Protein AF-A0A4Q4URI0-F1 (afdb_monomer_lite)

Structure (mmCIF, N/CA/C/O backbone):
data_AF-A0A4Q4URI0-F1
#
_entry.id   AF-A0A4Q4URI0-F1
#
loop_
_atom_site.group_PDB
_atom_site.id
_atom_site.type_symbol
_atom_site.label_atom_id
_atom_site.label_alt_id
_atom_site.label_comp_id
_atom_site.label_asym_id
_atom_site.label_entity_id
_atom_site.label_seq_id
_atom_site.pdbx_PDB_ins_code
_atom_site.Cartn_x
_atom_site.Cartn_y
_atom_site.Cartn_z
_atom_site.occupancy
_atom_site.B_iso_or_equiv
_atom_site.auth_seq_id
_atom_site.auth_comp_id
_atom_site.auth_asym_id
_atom_site.auth_atom_id
_atom_site.pdbx_PDB_model_num
ATOM 1 N N . MET A 1 1 ? -1.803 -9.021 18.024 1.00 35.34 1 MET A N 1
ATOM 2 C CA . MET A 1 1 ? -1.537 -7.699 18.619 1.00 35.34 1 MET A CA 1
ATOM 3 C C . MET A 1 1 ? -0.806 -6.911 17.549 1.00 35.34 1 MET A C 1
ATOM 5 O O . MET A 1 1 ? 0.292 -7.325 17.208 1.00 35.34 1 MET A O 1
ATOM 9 N N . SER A 1 2 ? -1.430 -5.900 16.936 1.00 49.94 2 SER A N 1
ATOM 10 C CA . SER A 1 2 ? -0.702 -5.014 16.018 1.00 49.94 2 SER A CA 1
ATOM 11 C C . SER A 1 2 ? 0.252 -4.172 16.846 1.00 49.94 2 SER A C 1
ATOM 13 O O . SER A 1 2 ? -0.190 -3.469 17.754 1.00 49.94 2 SER A O 1
ATOM 15 N N . ALA A 1 3 ? 1.547 -4.302 16.581 1.00 58.16 3 ALA A N 1
ATOM 16 C CA . ALA A 1 3 ? 2.543 -3.432 17.176 1.00 58.16 3 ALA A CA 1
ATOM 17 C C . ALA A 1 3 ? 2.320 -2.018 16.628 1.00 58.16 3 ALA A C 1
ATOM 19 O O . ALA A 1 3 ? 2.253 -1.828 15.414 1.00 58.16 3 ALA A O 1
ATOM 20 N N . ILE A 1 4 ? 2.161 -1.043 17.521 1.00 71.19 4 ILE A N 1
ATOM 21 C CA . ILE A 1 4 ? 2.217 0.367 17.142 1.00 71.19 4 ILE A CA 1
ATOM 22 C C . ILE A 1 4 ? 3.661 0.623 16.719 1.00 71.19 4 ILE A C 1
ATOM 24 O O . ILE A 1 4 ? 4.580 0.369 17.495 1.00 71.19 4 ILE A O 1
ATOM 28 N N . ILE A 1 5 ? 3.857 1.083 15.487 1.00 78.62 5 ILE A N 1
ATOM 29 C CA . ILE A 1 5 ? 5.179 1.498 15.024 1.00 78.62 5 ILE A CA 1
ATOM 30 C C . ILE A 1 5 ? 5.473 2.847 15.671 1.00 78.62 5 ILE A C 1
ATOM 32 O O . ILE A 1 5 ? 4.731 3.811 15.472 1.00 78.62 5 ILE A O 1
ATOM 36 N N . GLU A 1 6 ? 6.510 2.884 16.506 1.00 76.62 6 GLU A N 1
ATOM 37 C CA . GLU A 1 6 ? 6.937 4.106 17.176 1.00 76.62 6 GLU A CA 1
ATOM 38 C C . GLU A 1 6 ? 7.503 5.108 16.170 1.00 76.62 6 GLU A C 1
ATOM 40 O O . GLU A 1 6 ? 8.079 4.741 15.141 1.00 76.62 6 GLU A O 1
ATOM 45 N N . LYS A 1 7 ? 7.347 6.397 16.489 1.00 75.94 7 LYS A N 1
ATOM 46 C CA . LYS A 1 7 ? 7.955 7.459 15.693 1.00 75.94 7 LYS A CA 1
ATOM 47 C C . LYS A 1 7 ? 9.479 7.276 15.690 1.00 75.94 7 LYS A C 1
ATOM 49 O O . LYS A 1 7 ? 10.058 7.045 16.752 1.00 75.94 7 LYS A O 1
ATOM 54 N N . PRO A 1 8 ? 10.139 7.402 14.531 1.00 77.75 8 PRO A N 1
ATOM 55 C CA . PRO A 1 8 ? 11.586 7.275 14.459 1.00 77.75 8 PRO A CA 1
ATOM 56 C C . PRO A 1 8 ? 12.273 8.388 15.260 1.00 77.75 8 PRO A C 1
ATOM 58 O O . PRO A 1 8 ? 11.864 9.545 15.206 1.00 77.75 8 PRO A O 1
ATOM 61 N N . ASN A 1 9 ? 13.353 8.050 15.970 1.00 77.44 9 ASN A N 1
ATOM 62 C CA . ASN A 1 9 ? 14.222 9.054 16.588 1.00 77.44 9 ASN A CA 1
ATOM 63 C C . ASN A 1 9 ? 14.873 9.890 15.480 1.00 77.44 9 ASN A C 1
ATOM 65 O O . ASN A 1 9 ? 15.502 9.338 14.580 1.00 77.44 9 ASN A O 1
ATOM 69 N N . SER A 1 10 ? 14.689 11.206 15.516 1.00 79.94 10 SER A N 1
ATOM 70 C CA . SER A 1 10 ? 15.081 12.115 14.433 1.00 79.94 10 SER A CA 1
ATOM 71 C C . SER A 1 10 ? 15.646 13.418 14.989 1.00 79.94 10 SER A C 1
ATOM 73 O O . SER A 1 10 ? 15.343 13.818 16.115 1.00 79.94 10 SER A O 1
ATOM 75 N N . THR A 1 11 ? 16.490 14.082 14.203 1.00 86.56 11 THR A N 1
ATOM 76 C CA . THR A 1 11 ? 16.958 15.440 14.515 1.00 86.56 11 THR A CA 1
ATOM 77 C C . THR A 1 11 ? 15.801 16.444 14.463 1.00 86.56 11 THR A C 1
ATOM 79 O O . THR A 1 11 ? 14.769 16.181 13.852 1.00 86.56 11 THR A O 1
ATOM 82 N N . GLU A 1 12 ? 15.961 17.635 15.049 1.00 85.56 12 GLU A N 1
ATOM 83 C CA . GLU A 1 12 ? 14.913 18.675 15.033 1.00 85.56 12 GLU A CA 1
ATOM 84 C C . GLU A 1 12 ? 14.482 19.058 13.603 1.00 85.56 12 GLU A C 1
ATOM 86 O O . GLU A 1 12 ? 13.298 19.257 13.326 1.00 85.56 12 GLU A O 1
ATOM 91 N N . LYS A 1 13 ? 15.438 19.089 12.665 1.00 86.75 13 LYS A N 1
ATOM 92 C CA . LYS A 1 13 ? 15.170 19.358 11.247 1.00 86.75 13 LYS A CA 1
ATOM 93 C C . LYS A 1 13 ? 14.346 18.243 10.599 1.00 86.75 13 LYS A C 1
ATOM 95 O O . LYS A 1 13 ? 13.372 18.535 9.912 1.00 86.75 13 LYS A O 1
ATOM 100 N N . GLU A 1 14 ? 14.729 16.989 10.820 1.00 84.12 14 GLU A N 1
ATOM 101 C CA . GLU A 1 14 ? 14.013 15.819 10.297 1.00 84.12 14 GLU A CA 1
ATOM 102 C C . GLU A 1 14 ? 12.624 15.682 10.922 1.00 84.12 14 GLU A C 1
ATOM 104 O O . GLU A 1 14 ? 11.677 15.349 10.224 1.00 84.12 14 GLU A O 1
ATOM 109 N N . GLN A 1 15 ? 12.471 16.004 12.209 1.00 86.38 15 GLN A N 1
ATOM 110 C CA . GLN A 1 15 ? 11.174 15.995 12.881 1.00 86.38 15 GLN A CA 1
ATOM 111 C C . GLN A 1 15 ? 10.222 17.028 12.270 1.00 86.38 15 GLN A C 1
ATOM 113 O O . GLN A 1 15 ? 9.055 16.728 12.017 1.00 86.38 15 GLN A O 1
ATOM 118 N N . LYS A 1 16 ? 10.724 18.234 11.981 1.00 88.56 16 LYS A N 1
ATOM 119 C CA . LYS A 1 16 ? 9.936 19.263 11.299 1.00 88.56 16 LYS A CA 1
ATOM 120 C C . LYS A 1 16 ? 9.481 18.794 9.915 1.00 88.56 16 LYS A C 1
ATOM 122 O O . LYS A 1 16 ? 8.315 18.961 9.576 1.00 88.56 16 LYS A O 1
ATOM 127 N N . GLU A 1 17 ? 10.372 18.176 9.144 1.00 88.62 17 GLU A N 1
ATOM 128 C CA . GLU A 1 17 ? 10.043 17.625 7.825 1.00 88.62 17 GLU A CA 1
ATOM 129 C C . GLU A 1 17 ? 9.054 16.448 7.921 1.00 88.62 17 GLU A C 1
ATOM 131 O O . GLU A 1 17 ? 8.096 16.385 7.151 1.00 88.62 17 GLU A O 1
ATOM 136 N N . TYR A 1 18 ? 9.212 15.568 8.914 1.00 88.62 18 TYR A N 1
ATOM 137 C CA . TYR A 1 18 ? 8.272 14.488 9.214 1.00 88.62 18 TYR A CA 1
ATOM 138 C C . TYR A 1 18 ? 6.861 15.034 9.457 1.00 88.62 18 TYR A C 1
ATOM 140 O O . TYR A 1 18 ? 5.899 14.563 8.853 1.00 88.62 18 TYR A O 1
ATOM 148 N N . ASP A 1 19 ? 6.715 16.044 10.315 1.00 89.06 19 ASP A N 1
ATOM 149 C CA . ASP A 1 19 ? 5.404 16.617 10.635 1.00 89.06 19 ASP A CA 1
ATOM 150 C C . ASP A 1 19 ? 4.825 17.420 9.453 1.00 89.06 19 ASP A C 1
ATOM 152 O O . ASP A 1 19 ? 3.617 17.385 9.197 1.00 89.06 19 ASP A O 1
ATOM 156 N N . GLU A 1 20 ? 5.678 18.101 8.680 1.00 88.69 20 GLU A N 1
ATOM 157 C CA . GLU A 1 20 ? 5.287 18.820 7.463 1.00 88.69 20 GLU A CA 1
ATOM 158 C C . GLU A 1 20 ? 4.836 17.890 6.331 1.00 88.69 20 GLU A C 1
ATOM 160 O O . GLU A 1 20 ? 3.977 18.283 5.541 1.00 88.69 20 GLU A O 1
ATOM 165 N N . LEU A 1 21 ? 5.359 16.671 6.235 1.00 87.12 21 LEU A N 1
ATOM 166 C CA . LEU A 1 21 ? 4.979 15.712 5.195 1.00 87.12 21 LEU A CA 1
ATOM 167 C C . LEU A 1 21 ? 3.912 14.709 5.652 1.00 87.12 21 LEU A C 1
ATOM 169 O O . LEU A 1 21 ? 3.339 14.022 4.809 1.00 87.12 21 LEU A O 1
ATOM 173 N N . ASN A 1 22 ? 3.601 14.654 6.951 1.00 89.38 22 ASN A N 1
ATOM 174 C CA . ASN A 1 22 ? 2.645 13.700 7.503 1.00 89.38 22 ASN A CA 1
ATOM 175 C C . ASN A 1 22 ? 1.239 13.888 6.888 1.00 89.38 22 ASN A C 1
ATOM 177 O O . ASN A 1 22 ? 0.612 14.929 7.114 1.00 89.38 22 ASN A O 1
ATOM 181 N N . PRO A 1 23 ? 0.693 12.893 6.163 1.00 87.75 23 PRO A N 1
ATOM 182 C CA . PRO A 1 23 ? -0.632 12.980 5.548 1.00 87.75 23 PRO A CA 1
ATOM 183 C C . PRO A 1 23 ? -1.773 13.020 6.581 1.00 87.75 23 PRO A C 1
ATOM 185 O O . PRO A 1 23 ? -2.843 13.559 6.295 1.00 87.75 23 PRO A O 1
ATOM 188 N N . ASN A 1 24 ? -1.539 12.554 7.814 1.00 88.62 24 ASN A N 1
ATOM 189 C CA . ASN A 1 24 ? -2.543 12.476 8.882 1.00 88.62 24 ASN A CA 1
ATOM 190 C C . ASN A 1 24 ? -3.074 13.847 9.344 1.00 88.62 24 ASN A C 1
ATOM 192 O O . ASN A 1 24 ? -4.054 13.901 10.094 1.00 88.62 24 ASN A O 1
ATOM 196 N N . LYS A 1 25 ? -2.443 14.959 8.938 1.00 86.94 25 LYS A N 1
ATOM 197 C CA . LYS A 1 25 ? -2.872 16.325 9.291 1.00 86.94 25 LYS A CA 1
ATOM 198 C C . LYS A 1 25 ? -4.085 16.825 8.505 1.00 86.94 25 LYS A C 1
ATOM 200 O O . LYS A 1 25 ? -4.733 17.770 8.943 1.00 86.94 25 LYS A O 1
ATOM 205 N N . TYR A 1 26 ? -4.389 16.217 7.357 1.00 78.12 26 TYR A N 1
ATOM 206 C CA . TYR A 1 26 ? -5.444 16.689 6.453 1.00 78.12 26 TYR A CA 1
ATOM 207 C C . TYR A 1 26 ? -6.788 15.971 6.644 1.00 78.12 26 TYR A C 1
ATOM 209 O O . TYR A 1 26 ? -7.783 16.364 6.041 1.00 78.12 26 TYR A O 1
ATOM 217 N N . GLY A 1 27 ? -6.839 14.940 7.494 1.00 68.25 27 GLY A N 1
ATOM 218 C CA . GLY A 1 27 ? -8.073 14.271 7.924 1.00 68.25 27 GLY A CA 1
ATOM 219 C C . GLY A 1 27 ? -8.747 13.347 6.899 1.00 68.25 27 GLY A C 1
ATOM 220 O O . GLY A 1 27 ? -9.567 12.532 7.308 1.00 68.25 27 GLY A O 1
ATOM 221 N N . GLY A 1 28 ? -8.406 13.423 5.607 1.00 73.31 28 GLY A N 1
ATOM 222 C CA . GLY A 1 28 ? -8.930 12.544 4.552 1.00 73.31 28 GLY A CA 1
ATOM 223 C C . GLY A 1 28 ? -7.863 11.611 3.977 1.00 73.31 28 GLY A C 1
ATOM 224 O O . GLY A 1 28 ? -6.754 12.060 3.701 1.00 73.31 28 GLY A O 1
ATOM 225 N N . TYR A 1 29 ? -8.207 10.328 3.799 1.00 79.00 29 TYR A N 1
ATOM 226 C CA . TYR A 1 29 ? -7.380 9.290 3.152 1.00 79.00 29 TYR A CA 1
ATOM 227 C C . TYR A 1 29 ? -5.933 9.219 3.656 1.00 79.00 29 TYR A C 1
ATOM 229 O O . TYR A 1 29 ? -4.991 8.958 2.911 1.00 79.00 29 TYR A O 1
ATOM 237 N N . SER A 1 30 ? -5.764 9.435 4.960 1.00 84.88 30 SER A N 1
ATOM 238 C CA . SER A 1 30 ? -4.493 9.409 5.685 1.00 84.88 30 SER A CA 1
ATOM 239 C C . SER A 1 30 ? -3.641 8.176 5.364 1.00 84.88 30 SER A C 1
ATOM 241 O O . SER A 1 30 ? -2.437 8.285 5.127 1.00 84.88 30 SER A O 1
ATOM 243 N N . LEU A 1 31 ? -4.279 7.001 5.295 1.00 90.31 31 LEU A N 1
ATOM 244 C CA . LEU A 1 31 ? -3.598 5.746 5.000 1.00 90.31 31 LEU A CA 1
ATOM 245 C C . LEU A 1 31 ? -3.153 5.655 3.530 1.00 90.31 31 LEU A C 1
ATOM 247 O O . LEU A 1 31 ? -2.027 5.238 3.267 1.00 90.31 31 LEU A O 1
ATOM 251 N N . HIS A 1 32 ? -3.975 6.104 2.575 1.00 89.81 32 HIS A N 1
ATOM 252 C CA . HIS A 1 32 ? -3.581 6.210 1.162 1.00 89.81 32 HIS A CA 1
ATOM 253 C C . HIS A 1 32 ? -2.433 7.193 0.979 1.00 89.81 32 HIS A C 1
ATOM 255 O O . HIS A 1 32 ? -1.462 6.870 0.302 1.00 89.81 32 HIS A O 1
ATOM 261 N N . GLY A 1 33 ? -2.499 8.350 1.642 1.00 88.69 33 GLY A N 1
ATOM 262 C CA . GLY A 1 33 ? -1.430 9.342 1.641 1.00 88.69 33 GLY A CA 1
ATOM 263 C C . GLY A 1 33 ? -0.110 8.767 2.154 1.00 88.69 33 GLY A C 1
ATOM 264 O O . GLY A 1 33 ? 0.927 8.988 1.537 1.00 88.69 33 GLY A O 1
ATOM 265 N N . ALA A 1 34 ? -0.139 7.968 3.226 1.00 90.25 34 ALA A N 1
ATOM 266 C CA . ALA A 1 34 ? 1.060 7.308 3.745 1.00 90.25 34 ALA A CA 1
ATOM 267 C C . ALA A 1 34 ? 1.632 6.275 2.756 1.00 90.25 34 ALA A C 1
ATOM 269 O O . ALA A 1 34 ? 2.851 6.144 2.644 1.00 90.25 34 ALA A O 1
ATOM 270 N N . CYS A 1 35 ? 0.767 5.578 2.014 1.00 89.69 35 CYS A N 1
ATOM 271 C CA . CYS A 1 35 ? 1.171 4.606 0.996 1.00 89.69 35 CYS A CA 1
ATOM 272 C C . CYS A 1 35 ? 1.746 5.271 -0.267 1.00 89.69 35 CYS A C 1
ATOM 274 O O . CYS A 1 35 ? 2.705 4.754 -0.834 1.00 89.69 35 CYS A O 1
ATOM 276 N N . LEU A 1 36 ? 1.178 6.406 -0.693 1.00 86.00 36 LEU A N 1
ATOM 277 C CA . LEU A 1 36 ? 1.593 7.152 -1.889 1.00 86.00 36 LEU A CA 1
ATOM 278 C C . LEU A 1 36 ? 2.787 8.080 -1.650 1.00 86.00 36 LEU A C 1
ATOM 280 O O . LEU A 1 36 ? 3.429 8.495 -2.617 1.00 86.00 36 LEU A O 1
ATOM 284 N N . ALA A 1 37 ? 3.059 8.441 -0.394 1.00 85.25 37 ALA A N 1
ATOM 285 C CA . ALA A 1 37 ? 4.153 9.330 -0.041 1.00 85.25 37 ALA A CA 1
ATOM 286 C C . ALA A 1 37 ? 5.510 8.771 -0.494 1.00 85.25 37 ALA A C 1
ATOM 288 O O . ALA A 1 37 ? 5.758 7.567 -0.458 1.00 85.25 37 ALA A O 1
ATOM 289 N N . ILE A 1 38 ? 6.419 9.683 -0.838 1.00 80.75 38 ILE A N 1
ATOM 290 C CA . ILE A 1 38 ? 7.806 9.381 -1.229 1.00 80.75 38 ILE A CA 1
ATOM 291 C C . ILE A 1 38 ? 8.754 9.543 -0.016 1.00 80.75 38 ILE A C 1
ATOM 293 O O . ILE A 1 38 ? 9.965 9.639 -0.136 1.00 80.75 38 ILE A O 1
ATOM 297 N N . ALA A 1 39 ? 8.207 9.589 1.200 1.00 83.38 39 ALA A N 1
ATOM 298 C CA . ALA A 1 39 ? 8.997 9.701 2.422 1.00 83.38 39 ALA A CA 1
ATOM 299 C C . ALA A 1 39 ? 9.741 8.385 2.749 1.00 83.38 39 ALA A C 1
ATOM 301 O O . ALA A 1 39 ? 9.340 7.319 2.266 1.00 83.38 39 ALA A O 1
ATOM 302 N N . PRO A 1 40 ? 10.781 8.419 3.605 1.00 84.94 40 PRO A N 1
ATOM 303 C CA . PRO A 1 40 ? 11.437 7.207 4.096 1.00 84.94 40 PRO A CA 1
ATOM 304 C C . PRO A 1 40 ? 10.433 6.181 4.632 1.00 84.94 40 PRO A C 1
ATOM 306 O O . PRO A 1 40 ? 9.437 6.551 5.261 1.00 84.94 40 PRO A O 1
ATOM 309 N N . ILE A 1 41 ? 10.685 4.887 4.415 1.00 87.19 41 ILE A N 1
ATOM 310 C CA . ILE A 1 41 ? 9.744 3.836 4.835 1.00 87.19 41 ILE A CA 1
ATOM 311 C C . ILE A 1 41 ? 9.389 3.875 6.319 1.00 87.19 41 ILE A C 1
ATOM 313 O O . ILE A 1 41 ? 8.220 3.734 6.666 1.00 87.19 41 ILE A O 1
ATOM 317 N N . SER A 1 42 ? 10.351 4.173 7.193 1.00 88.56 42 SER A N 1
ATOM 318 C CA . SER A 1 42 ? 10.109 4.303 8.634 1.00 88.56 42 SER A CA 1
ATOM 319 C C . SER A 1 42 ? 9.071 5.382 8.957 1.00 88.56 42 SER A C 1
ATOM 321 O O . SER A 1 42 ? 8.239 5.204 9.847 1.00 88.56 42 SER A O 1
ATOM 323 N N . TRP A 1 43 ? 9.065 6.482 8.200 1.00 90.00 43 TRP A N 1
ATOM 324 C CA . TRP A 1 43 ? 8.099 7.565 8.367 1.00 90.00 43 TRP A CA 1
ATOM 325 C C . TRP A 1 43 ? 6.725 7.138 7.878 1.00 90.00 43 TRP A C 1
ATOM 327 O O . TRP A 1 43 ? 5.741 7.264 8.605 1.00 90.00 43 TRP A O 1
ATOM 337 N N . ARG A 1 44 ? 6.671 6.564 6.672 1.00 91.00 44 ARG A N 1
ATOM 338 C CA . ARG A 1 44 ? 5.428 6.084 6.060 1.00 91.00 44 ARG A CA 1
ATOM 339 C C . ARG A 1 44 ? 4.743 5.030 6.925 1.00 91.00 44 ARG A C 1
ATOM 341 O O . ARG A 1 44 ? 3.541 5.124 7.150 1.00 91.00 44 ARG A O 1
ATOM 348 N N . LEU A 1 45 ? 5.500 4.067 7.449 1.00 92.38 45 LEU A N 1
ATOM 349 C CA . LEU A 1 45 ? 5.001 3.028 8.351 1.00 92.38 45 LEU A CA 1
ATOM 350 C C . LEU A 1 45 ? 4.475 3.609 9.670 1.00 92.38 45 LEU A C 1
ATOM 352 O O . LEU A 1 45 ? 3.405 3.212 10.129 1.00 92.38 45 LEU A O 1
ATOM 356 N N . SER A 1 46 ? 5.177 4.585 10.253 1.00 93.44 46 SER A N 1
ATOM 357 C CA . SER A 1 46 ? 4.712 5.302 11.447 1.00 93.44 46 SER A CA 1
ATOM 358 C C . SER A 1 46 ? 3.399 6.055 11.178 1.00 93.44 46 SER A C 1
ATOM 360 O O . SER A 1 46 ? 2.436 5.916 11.936 1.00 93.44 46 SER A O 1
ATOM 362 N N . TRP A 1 47 ? 3.296 6.781 10.058 1.00 93.69 47 TRP A N 1
ATOM 363 C CA . TRP A 1 47 ? 2.059 7.467 9.661 1.00 93.69 47 TRP A CA 1
ATOM 364 C C . TRP A 1 47 ? 0.905 6.498 9.394 1.00 93.69 47 TRP A C 1
ATOM 366 O O . TRP A 1 47 ? -0.213 6.757 9.840 1.00 93.69 47 TRP A O 1
ATOM 376 N N . ALA A 1 48 ? 1.166 5.379 8.712 1.00 93.81 48 ALA A N 1
ATOM 377 C CA . ALA A 1 48 ? 0.175 4.344 8.432 1.00 93.81 48 ALA A CA 1
ATOM 378 C C . ALA A 1 48 ? -0.323 3.674 9.723 1.00 93.81 48 ALA A C 1
ATOM 380 O O . ALA A 1 48 ? -1.527 3.504 9.911 1.00 93.81 48 ALA A O 1
ATOM 381 N N . SER A 1 49 ? 0.590 3.360 10.647 1.00 94.94 49 SER A N 1
ATOM 382 C CA . SER A 1 49 ? 0.265 2.860 11.986 1.00 94.94 49 SER A CA 1
ATOM 383 C C . SER A 1 49 ? -0.623 3.846 12.746 1.00 94.94 49 SER A C 1
ATOM 385 O O . SER A 1 49 ? -1.677 3.465 13.255 1.00 94.94 49 SER A O 1
ATOM 387 N N . GLU A 1 50 ? -0.260 5.130 12.765 1.00 93.19 50 GLU A N 1
ATOM 388 C CA . GLU A 1 50 ? -1.072 6.180 13.382 1.00 93.19 50 GLU A CA 1
ATOM 389 C C . GLU A 1 50 ? -2.469 6.291 12.742 1.00 93.19 50 GLU A C 1
ATOM 391 O O . GLU A 1 50 ? -3.463 6.392 13.462 1.00 93.19 50 GLU A O 1
ATOM 396 N N . ALA A 1 51 ? -2.572 6.226 11.411 1.00 93.00 51 ALA A N 1
ATOM 397 C CA . ALA A 1 51 ? -3.850 6.266 10.702 1.00 93.00 51 ALA A CA 1
ATOM 398 C C . ALA A 1 51 ? -4.757 5.084 11.088 1.00 93.00 51 ALA A C 1
ATOM 400 O O . ALA A 1 51 ? -5.933 5.278 11.399 1.00 93.00 51 ALA A O 1
ATOM 401 N N . ILE A 1 52 ? -4.208 3.866 11.148 1.00 93.75 52 ILE A N 1
ATOM 402 C CA . ILE A 1 52 ? -4.952 2.667 11.563 1.00 93.75 52 ILE A CA 1
ATOM 403 C C . ILE A 1 52 ? -5.408 2.784 13.024 1.00 93.75 52 ILE A C 1
ATOM 405 O O . ILE A 1 52 ? -6.555 2.468 13.334 1.00 93.75 52 ILE A O 1
ATOM 409 N N . VAL A 1 53 ? -4.556 3.291 13.925 1.00 92.81 53 VAL A N 1
ATOM 410 C CA . VAL A 1 53 ? -4.919 3.531 15.337 1.00 92.81 53 VAL A CA 1
ATOM 411 C C . VAL A 1 53 ? -6.056 4.550 15.465 1.00 92.81 53 VAL A C 1
ATOM 413 O O . VAL A 1 53 ? -6.922 4.401 16.326 1.00 92.81 53 VAL A O 1
ATOM 416 N N . ARG A 1 54 ? -6.099 5.557 14.587 1.00 90.25 54 ARG A N 1
ATOM 417 C CA . ARG A 1 54 ? -7.201 6.532 14.504 1.00 90.25 54 ARG A CA 1
ATOM 418 C C . ARG A 1 54 ? -8.483 5.960 13.880 1.00 90.25 54 ARG A C 1
ATOM 420 O O . ARG A 1 54 ? -9.486 6.666 13.834 1.00 90.25 54 ARG A O 1
ATOM 427 N 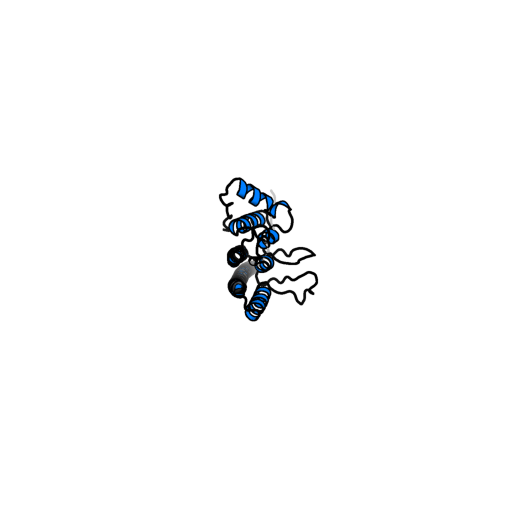N . GLY A 1 55 ? -8.471 4.701 13.438 1.00 91.19 55 GLY A N 1
ATOM 428 C CA . GLY A 1 55 ? -9.638 3.994 12.915 1.00 91.19 55 GLY A CA 1
ATOM 429 C C . GLY A 1 55 ? -9.778 4.007 11.393 1.00 91.19 55 GLY A C 1
ATOM 430 O O . GLY A 1 55 ? -10.856 3.672 10.906 1.00 91.19 55 GLY A O 1
ATOM 431 N N . CYS A 1 56 ? -8.738 4.376 10.635 1.00 91.44 56 CYS A N 1
ATOM 432 C CA . CYS A 1 56 ? -8.759 4.227 9.176 1.00 91.44 56 CYS A CA 1
ATOM 433 C C . CYS A 1 56 ? -8.893 2.746 8.780 1.00 91.44 56 CYS A C 1
ATOM 435 O O . CYS A 1 56 ? -8.185 1.886 9.313 1.00 91.44 56 CYS A O 1
ATOM 437 N N . ASP A 1 57 ? -9.774 2.449 7.821 1.00 92.69 57 ASP A N 1
ATOM 438 C CA . ASP A 1 57 ? -9.945 1.095 7.290 1.00 92.69 57 ASP A CA 1
ATOM 439 C C . ASP A 1 57 ? -8.816 0.769 6.299 1.00 92.69 57 ASP A C 1
ATOM 441 O O . ASP A 1 57 ? -8.615 1.445 5.293 1.00 92.69 57 ASP A O 1
ATOM 445 N N . VAL A 1 58 ? -8.086 -0.317 6.558 1.00 94.88 58 VAL A N 1
ATOM 446 C CA . VAL A 1 58 ? -7.008 -0.816 5.683 1.00 94.88 58 VAL A CA 1
ATOM 447 C C . VAL A 1 58 ? -7.497 -1.251 4.301 1.00 94.88 58 VAL A C 1
ATOM 449 O O . VAL A 1 58 ? -6.700 -1.396 3.374 1.00 94.88 58 VAL A O 1
ATOM 452 N N . ASN A 1 59 ? -8.804 -1.457 4.156 1.00 95.25 59 ASN A N 1
ATOM 453 C CA . ASN A 1 59 ? -9.469 -1.781 2.905 1.00 95.25 59 ASN A CA 1
ATOM 454 C C . ASN A 1 59 ? -10.264 -0.605 2.334 1.00 95.25 59 ASN A C 1
ATOM 456 O O . ASN A 1 59 ? -10.974 -0.810 1.348 1.00 95.25 59 ASN A O 1
ATOM 460 N N . GLU A 1 60 ? -10.166 0.595 2.909 1.00 92.75 60 GLU A N 1
ATOM 461 C CA . GLU A 1 60 ? -10.940 1.759 2.484 1.00 92.75 60 GLU A CA 1
ATOM 462 C C . GLU A 1 60 ? -10.763 2.017 0.983 1.00 92.75 60 GLU A C 1
ATOM 46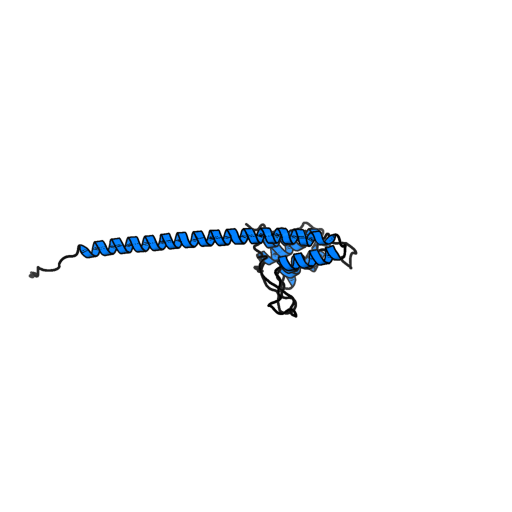4 O O . GLU A 1 60 ? -9.655 1.999 0.449 1.00 92.75 60 GLU A O 1
ATOM 469 N N . LEU A 1 61 ? -11.874 2.220 0.279 1.00 90.06 61 LEU A N 1
ATOM 470 C CA . LEU A 1 61 ? -11.829 2.677 -1.101 1.00 90.06 61 LEU A CA 1
ATOM 471 C C . LEU A 1 61 ? -11.830 4.204 -1.078 1.00 90.06 61 LEU A C 1
ATOM 473 O O . LEU A 1 61 ? -12.778 4.790 -0.556 1.00 90.06 61 LEU A O 1
ATOM 477 N N . ASP A 1 62 ? -10.792 4.815 -1.643 1.00 82.94 62 ASP A N 1
ATOM 478 C CA . ASP A 1 62 ? -10.699 6.268 -1.770 1.00 82.94 62 ASP A CA 1
ATOM 479 C C . ASP A 1 62 ? -11.847 6.813 -2.646 1.00 82.94 62 ASP A C 1
ATOM 481 O O . ASP A 1 62 ? -12.541 6.082 -3.365 1.00 82.94 62 ASP A O 1
ATOM 485 N N . GLY A 1 63 ? -12.104 8.107 -2.517 1.00 73.56 63 GLY A N 1
ATOM 486 C CA . GLY A 1 63 ? -13.174 8.845 -3.143 1.00 73.56 63 GLY A CA 1
ATOM 487 C C . GLY A 1 63 ? -13.030 9.005 -4.655 1.00 73.56 63 GLY A C 1
ATOM 488 O O . GLY A 1 63 ? -12.343 8.281 -5.372 1.00 73.56 63 GLY A O 1
ATOM 489 N N . ILE A 1 64 ? -13.774 9.981 -5.167 1.00 58.62 64 ILE A N 1
ATOM 490 C CA . ILE A 1 64 ? -14.258 9.997 -6.553 1.00 58.62 64 ILE A CA 1
ATOM 491 C C . ILE A 1 64 ? -13.133 10.087 -7.602 1.00 58.62 64 ILE A C 1
ATOM 493 O O . ILE A 1 64 ? -13.330 9.621 -8.720 1.00 58.62 64 ILE A O 1
ATOM 497 N N . TYR A 1 65 ? -11.967 10.653 -7.275 1.00 60.06 65 TYR A N 1
ATOM 498 C CA . TYR A 1 65 ? -10.925 10.952 -8.269 1.00 60.06 65 TYR A CA 1
ATOM 499 C C . TYR A 1 65 ? -9.914 9.819 -8.485 1.00 60.06 65 TYR A C 1
ATOM 501 O O . TYR A 1 65 ? -9.448 9.628 -9.609 1.00 60.06 65 TYR A O 1
ATOM 509 N N . GLN A 1 66 ? -9.620 9.029 -7.453 1.00 68.38 66 GLN A N 1
ATOM 510 C CA . GLN A 1 66 ? -8.734 7.869 -7.530 1.00 68.38 66 GLN A CA 1
ATOM 511 C C . GLN A 1 66 ? -9.285 6.775 -6.612 1.00 68.38 66 GLN A C 1
ATOM 513 O O . GLN A 1 66 ? -8.810 6.653 -5.494 1.00 68.38 66 GLN A O 1
ATOM 518 N N . PRO A 1 67 ? -10.286 5.983 -7.047 1.00 80.38 67 PRO A N 1
ATOM 519 C CA . PRO A 1 67 ? -10.840 4.897 -6.244 1.00 80.38 67 PRO A CA 1
ATOM 520 C C . PRO A 1 67 ? -9.818 3.763 -6.122 1.00 80.38 67 PRO A C 1
ATOM 522 O O . PRO A 1 67 ? -9.889 2.735 -6.798 1.00 80.38 67 PRO A O 1
ATOM 525 N N . LEU A 1 68 ? -8.830 3.985 -5.268 1.00 88.00 68 LEU A N 1
ATOM 526 C CA . LEU A 1 68 ? -7.753 3.083 -4.920 1.00 88.00 68 LEU A CA 1
ATOM 527 C C . LEU A 1 68 ? -7.965 2.613 -3.490 1.00 88.00 68 LEU A C 1
ATOM 529 O O . LEU A 1 68 ? -8.589 3.284 -2.668 1.00 88.00 68 LEU A O 1
ATOM 533 N N . ARG A 1 69 ? -7.445 1.432 -3.187 1.00 93.00 69 ARG A N 1
ATOM 534 C CA . ARG A 1 69 ? -7.328 0.954 -1.808 1.00 93.00 69 ARG A CA 1
ATOM 535 C C . ARG A 1 69 ? -5.891 1.159 -1.338 1.00 93.00 69 ARG A C 1
ATOM 537 O O . ARG A 1 69 ? -5.007 1.225 -2.195 1.00 93.00 69 ARG A O 1
ATOM 544 N N . PRO A 1 70 ? -5.616 1.181 -0.023 1.00 93.69 70 PRO A N 1
ATOM 545 C CA . PRO A 1 70 ? -4.254 1.321 0.489 1.00 93.69 70 PRO A CA 1
ATOM 546 C C . PRO A 1 70 ? -3.266 0.337 -0.146 1.00 93.69 70 PRO A C 1
ATOM 548 O O . PRO A 1 70 ? -2.159 0.711 -0.519 1.00 93.69 70 PRO A O 1
ATOM 551 N N . LEU A 1 71 ? -3.697 -0.909 -0.372 1.00 94.25 71 LEU A N 1
ATOM 552 C CA . LEU A 1 71 ? -2.854 -1.924 -1.000 1.00 94.25 71 LEU A CA 1
ATOM 553 C C . LEU A 1 71 ? -2.578 -1.660 -2.492 1.00 94.25 71 LEU A C 1
ATOM 555 O O . LEU A 1 71 ? -1.515 -2.037 -2.974 1.00 94.25 71 LEU A O 1
ATOM 559 N N . HIS A 1 72 ? -3.489 -0.998 -3.220 1.00 92.75 72 HIS A N 1
ATOM 560 C CA . HIS A 1 72 ? -3.217 -0.508 -4.580 1.00 92.75 72 HIS A CA 1
ATOM 561 C C . HIS A 1 72 ? -2.254 0.678 -4.557 1.00 92.75 72 HIS A C 1
ATOM 563 O O . HIS A 1 72 ? -1.307 0.701 -5.334 1.00 92.75 72 HIS A O 1
ATOM 569 N N . ALA A 1 73 ? -2.461 1.625 -3.640 1.00 90.19 73 ALA A N 1
ATOM 570 C CA . ALA A 1 73 ? -1.596 2.790 -3.476 1.00 90.19 73 ALA A CA 1
ATOM 571 C C . ALA A 1 73 ? -0.141 2.388 -3.167 1.00 90.19 73 ALA A C 1
ATOM 573 O O . ALA A 1 73 ? 0.793 2.911 -3.771 1.00 90.19 73 ALA A O 1
ATOM 574 N N . ALA A 1 74 ? 0.059 1.396 -2.293 1.00 90.94 74 ALA A N 1
ATOM 575 C CA . ALA A 1 74 ? 1.386 0.908 -1.915 1.00 90.94 74 ALA A CA 1
ATOM 576 C C . ALA A 1 74 ? 2.194 0.304 -3.085 1.00 90.94 74 ALA A C 1
ATOM 578 O O . ALA A 1 74 ? 3.420 0.232 -3.003 1.00 90.94 74 ALA A O 1
ATOM 579 N N . ILE A 1 75 ? 1.532 -0.123 -4.170 1.00 90.00 75 ILE A N 1
ATOM 580 C CA . ILE A 1 75 ? 2.183 -0.699 -5.362 1.00 90.00 75 ILE A CA 1
ATOM 581 C C . ILE A 1 75 ? 2.193 0.227 -6.586 1.00 90.00 75 ILE A C 1
ATOM 583 O O . ILE A 1 75 ? 2.780 -0.142 -7.609 1.00 90.00 75 ILE A O 1
ATOM 587 N N . GLU A 1 76 ? 1.537 1.389 -6.508 1.00 81.19 76 GLU A N 1
ATOM 588 C CA . GLU A 1 76 ? 1.440 2.360 -7.607 1.00 81.19 76 GLU A CA 1
ATOM 589 C C . GLU A 1 76 ? 2.703 3.218 -7.728 1.00 81.19 76 GLU A C 1
ATOM 591 O O . GLU A 1 76 ? 3.183 3.428 -8.839 1.00 81.19 76 GLU A O 1
ATOM 596 N N . ASN A 1 77 ? 3.300 3.613 -6.597 1.00 66.50 77 ASN A N 1
ATOM 597 C CA . ASN A 1 77 ? 4.516 4.433 -6.551 1.00 66.50 77 ASN A CA 1
ATOM 598 C C . ASN A 1 77 ? 5.746 3.660 -6.026 1.00 66.50 77 ASN A C 1
ATOM 600 O O . ASN A 1 77 ? 6.264 3.971 -4.947 1.00 66.50 77 ASN A O 1
ATOM 604 N N . PRO A 1 78 ? 6.272 2.648 -6.742 1.00 57.81 78 PRO A N 1
ATOM 605 C CA . PRO A 1 78 ? 7.541 2.047 -6.365 1.00 57.81 78 PRO A CA 1
ATOM 606 C C . PRO A 1 78 ? 8.701 2.946 -6.789 1.00 57.81 78 PRO A C 1
ATOM 608 O O . PRO A 1 78 ? 9.182 2.857 -7.922 1.00 57.81 78 PRO A O 1
ATOM 611 N N . GLY A 1 79 ? 9.142 3.777 -5.840 1.00 55.28 79 GLY A N 1
ATOM 612 C CA . GLY A 1 79 ? 10.363 4.582 -5.889 1.00 55.28 79 GLY A CA 1
ATOM 613 C C . GLY A 1 79 ? 10.455 5.462 -7.129 1.00 55.28 79 GLY A C 1
ATOM 614 O O . GLY A 1 79 ? 11.024 5.069 -8.152 1.00 55.28 79 GLY A O 1
ATOM 615 N N . ASP A 1 80 ? 9.908 6.668 -7.012 1.00 55.41 80 ASP A N 1
ATOM 616 C CA . ASP A 1 80 ? 10.214 7.745 -7.943 1.00 55.41 80 ASP A CA 1
ATOM 617 C C . ASP A 1 80 ? 11.520 8.436 -7.522 1.00 55.41 80 ASP A C 1
ATOM 619 O O . ASP A 1 80 ? 11.943 8.366 -6.360 1.00 55.41 80 ASP A O 1
ATOM 623 N N . VAL A 1 81 ? 12.179 9.089 -8.475 1.00 55.59 81 VAL A N 1
ATOM 624 C CA . VAL A 1 81 ? 13.234 10.041 -8.135 1.00 55.59 81 VAL A CA 1
ATOM 625 C C . VAL A 1 81 ? 12.548 11.183 -7.406 1.00 55.59 81 VAL A C 1
ATOM 627 O O . VAL A 1 81 ? 11.663 11.832 -7.960 1.00 55.59 81 VAL A O 1
ATOM 630 N N . ASP A 1 82 ? 12.958 11.463 -6.172 1.00 59.47 82 ASP A N 1
ATOM 631 C CA . ASP A 1 82 ? 12.560 12.717 -5.555 1.00 59.47 82 ASP A CA 1
ATOM 632 C C . ASP A 1 82 ? 13.214 13.848 -6.354 1.00 59.47 82 ASP A C 1
ATOM 634 O O . ASP A 1 82 ? 14.395 14.151 -6.194 1.00 59.47 82 ASP A O 1
ATOM 638 N N . TYR A 1 83 ? 12.446 14.474 -7.244 1.00 54.97 83 TYR A N 1
ATOM 639 C CA . TYR A 1 83 ? 12.921 15.549 -8.112 1.00 54.97 83 TYR A CA 1
ATOM 640 C C . TYR A 1 83 ? 13.457 16.764 -7.338 1.00 54.97 83 TYR A C 1
ATOM 642 O O . TYR A 1 83 ? 14.167 17.584 -7.920 1.00 54.97 83 TYR A O 1
ATOM 650 N N . ARG A 1 84 ? 13.145 16.900 -6.039 1.00 51.53 84 ARG A N 1
ATOM 651 C CA . ARG A 1 84 ? 13.669 17.975 -5.182 1.00 51.53 84 ARG A CA 1
ATOM 652 C C . ARG A 1 84 ? 15.044 17.648 -4.612 1.00 51.53 84 ARG A C 1
ATOM 654 O O . ARG A 1 84 ? 15.854 18.559 -4.461 1.00 51.53 84 ARG A O 1
ATOM 661 N N . THR A 1 85 ? 15.311 16.384 -4.290 1.00 55.94 85 THR A N 1
ATOM 662 C CA . THR A 1 85 ? 16.577 15.961 -3.661 1.00 55.94 85 THR A CA 1
ATOM 663 C C . THR A 1 85 ? 17.501 15.181 -4.597 1.00 55.94 85 THR A C 1
ATOM 665 O O . THR A 1 85 ? 18.664 14.960 -4.263 1.00 55.94 85 THR A O 1
ATOM 668 N N . GLY A 1 86 ? 17.007 14.762 -5.764 1.00 55.53 86 GLY A N 1
ATOM 669 C CA . GLY A 1 86 ? 17.699 13.892 -6.714 1.00 55.53 86 GLY A CA 1
ATOM 670 C C . GLY A 1 86 ? 17.922 12.467 -6.200 1.00 55.53 86 GLY A C 1
ATOM 671 O O . GLY A 1 86 ? 18.623 11.692 -6.851 1.00 55.53 86 GLY A O 1
ATOM 672 N N . LYS A 1 87 ? 17.373 12.111 -5.030 1.00 55.94 87 LYS A N 1
ATOM 673 C CA . LYS A 1 87 ? 17.548 10.786 -4.437 1.00 55.94 87 LYS A CA 1
ATOM 674 C C . LYS A 1 87 ? 16.599 9.792 -5.092 1.00 55.94 87 LYS A C 1
ATOM 676 O O . LYS A 1 87 ? 15.403 10.039 -5.229 1.00 55.94 87 LYS A O 1
ATOM 681 N N . LEU A 1 88 ? 17.150 8.645 -5.475 1.00 54.59 88 LEU A N 1
ATOM 682 C CA . LEU A 1 88 ? 16.358 7.485 -5.846 1.00 54.59 88 LEU A CA 1
ATOM 683 C C . LEU A 1 88 ? 15.881 6.831 -4.548 1.00 54.59 88 LEU A C 1
ATOM 685 O O . LEU A 1 88 ? 16.704 6.318 -3.791 1.00 54.59 88 LEU A O 1
ATOM 689 N N . HIS A 1 89 ? 14.580 6.8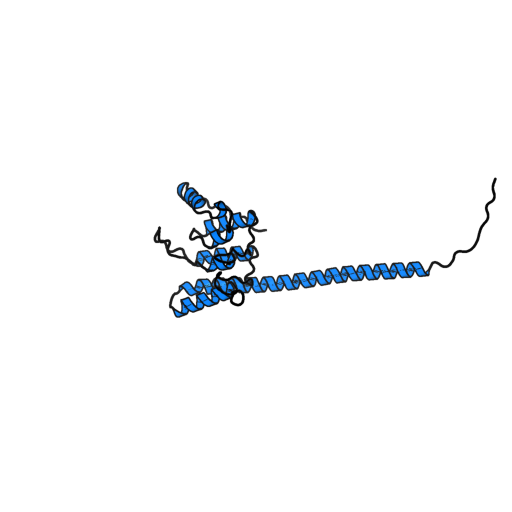67 -4.277 1.00 58.09 89 HIS A N 1
ATOM 690 C CA . HIS A 1 89 ? 14.029 6.055 -3.197 1.00 58.09 89 HIS A CA 1
ATOM 691 C C . HIS A 1 89 ? 14.121 4.586 -3.600 1.00 58.09 89 HIS A C 1
ATOM 693 O O . HIS A 1 89 ? 13.722 4.222 -4.713 1.00 58.09 89 HIS A O 1
ATOM 699 N N . ASP A 1 90 ? 14.689 3.752 -2.726 1.00 60.41 90 ASP A N 1
ATOM 700 C CA . ASP A 1 90 ? 14.803 2.330 -3.015 1.00 60.41 90 ASP A CA 1
ATOM 701 C C . ASP A 1 90 ? 13.395 1.731 -3.117 1.00 60.41 90 ASP A C 1
ATOM 703 O O . ASP A 1 90 ? 12.578 1.800 -2.201 1.00 60.41 90 ASP A O 1
ATOM 707 N N . ARG A 1 91 ? 13.094 1.165 -4.284 1.00 63.88 91 ARG A N 1
ATOM 708 C CA . ARG A 1 91 ? 11.771 0.654 -4.659 1.00 63.88 91 ARG A CA 1
ATOM 709 C C . ARG A 1 91 ? 11.333 -0.500 -3.759 1.00 63.88 91 ARG A C 1
ATOM 711 O O . ARG A 1 91 ? 10.134 -0.725 -3.605 1.00 63.88 91 ARG A O 1
ATOM 718 N N . PHE A 1 92 ? 12.292 -1.209 -3.162 1.00 69.75 92 PHE A N 1
ATOM 719 C CA . PHE A 1 92 ? 12.045 -2.337 -2.265 1.00 69.75 92 PHE A CA 1
ATOM 720 C C . PHE A 1 92 ? 11.516 -1.913 -0.893 1.00 69.75 92 PHE A C 1
ATOM 722 O O . PHE A 1 92 ? 10.822 -2.697 -0.253 1.00 69.75 92 PHE A O 1
ATOM 729 N N . GLU A 1 93 ? 11.723 -0.663 -0.478 1.00 72.19 93 GLU A N 1
ATOM 730 C CA . GLU A 1 93 ? 11.146 -0.139 0.762 1.00 72.19 93 GLU A CA 1
ATOM 731 C C . GLU A 1 93 ? 9.611 -0.212 0.766 1.00 72.19 93 GLU A C 1
ATOM 733 O O . GLU A 1 93 ? 8.986 -0.467 1.793 1.00 72.19 93 GLU A O 1
ATOM 738 N N . SER A 1 94 ? 8.966 -0.049 -0.393 1.00 83.44 94 SER A N 1
ATOM 739 C CA . SER A 1 94 ? 7.507 -0.175 -0.491 1.00 83.44 94 SER A CA 1
ATOM 740 C C . SER A 1 94 ? 7.006 -1.614 -0.283 1.00 83.44 94 SER A C 1
ATOM 742 O O . SER A 1 94 ? 5.818 -1.797 -0.013 1.00 83.44 94 SER A O 1
ATOM 744 N N . LEU A 1 95 ? 7.871 -2.641 -0.327 1.00 90.50 95 LEU A N 1
ATOM 745 C CA . LEU A 1 95 ? 7.475 -4.004 0.054 1.00 90.50 95 LEU A CA 1
ATOM 746 C C . LEU A 1 95 ? 7.163 -4.103 1.546 1.00 90.50 95 LEU A C 1
ATOM 748 O O . LEU A 1 95 ? 6.228 -4.813 1.913 1.00 90.50 95 LEU A O 1
ATOM 752 N N . GLU A 1 96 ? 7.880 -3.368 2.399 1.00 91.62 96 GLU A N 1
ATOM 753 C CA . GLU A 1 96 ? 7.580 -3.333 3.834 1.00 91.62 96 GLU A CA 1
ATOM 754 C C . GLU A 1 96 ? 6.190 -2.745 4.088 1.00 91.62 96 GLU A C 1
ATOM 756 O O . GLU A 1 96 ? 5.446 -3.256 4.921 1.00 91.62 96 GLU A O 1
ATOM 761 N N . MET A 1 97 ? 5.784 -1.735 3.310 1.00 92.38 97 MET A N 1
ATOM 762 C CA . MET A 1 97 ? 4.424 -1.193 3.371 1.00 92.38 97 MET A CA 1
ATOM 763 C C . MET A 1 97 ? 3.379 -2.234 2.944 1.00 92.38 97 MET A C 1
ATOM 765 O O . MET A 1 97 ? 2.354 -2.389 3.606 1.00 92.38 97 MET A O 1
ATOM 769 N N . VAL A 1 98 ? 3.637 -2.995 1.873 1.00 94.62 98 VAL A N 1
ATOM 770 C CA . VAL A 1 98 ? 2.751 -4.094 1.444 1.00 94.62 98 VAL A CA 1
ATOM 771 C C . VAL A 1 98 ? 2.615 -5.140 2.553 1.00 94.62 98 VAL A C 1
ATOM 773 O O . VAL A 1 98 ? 1.497 -5.512 2.910 1.00 94.62 98 VAL A O 1
ATOM 776 N N . GLN A 1 99 ? 3.729 -5.586 3.138 1.00 95.56 99 GLN A N 1
ATOM 777 C CA . GLN A 1 99 ? 3.727 -6.542 4.248 1.00 95.56 99 GLN A CA 1
ATOM 778 C C . GLN A 1 99 ? 2.967 -6.000 5.461 1.00 95.56 99 GLN A C 1
ATOM 780 O O . GLN A 1 99 ? 2.143 -6.713 6.035 1.00 95.56 99 GLN A O 1
ATOM 785 N N . PHE A 1 100 ? 3.196 -4.734 5.814 1.00 95.25 100 PHE A N 1
ATOM 786 C CA . PHE A 1 100 ? 2.515 -4.052 6.907 1.00 95.25 100 PHE A CA 1
ATOM 787 C C . PHE A 1 100 ? 0.995 -4.038 6.707 1.00 95.25 100 PHE A C 1
ATOM 789 O O . PHE A 1 100 ? 0.249 -4.480 7.581 1.00 95.25 100 PHE A O 1
ATOM 796 N N . LEU A 1 101 ? 0.518 -3.619 5.533 1.00 95.88 101 LEU A N 1
ATOM 797 C CA . LEU A 1 101 ? -0.913 -3.593 5.220 1.00 95.88 101 LEU A CA 1
ATOM 798 C C . LEU A 1 101 ? -1.541 -4.992 5.277 1.00 95.88 101 LEU A C 1
ATOM 800 O O . LEU A 1 101 ? -2.610 -5.168 5.867 1.00 95.88 101 LEU A O 1
ATOM 804 N N . LEU A 1 102 ? -0.876 -6.001 4.706 1.00 97.00 102 LEU A N 1
ATOM 805 C CA . LEU A 1 102 ? -1.346 -7.390 4.740 1.00 97.00 102 LEU A CA 1
ATOM 806 C C . LEU A 1 102 ? -1.415 -7.927 6.179 1.00 97.00 102 LEU A C 1
ATOM 808 O O . LEU A 1 102 ? -2.403 -8.565 6.548 1.00 97.00 102 LEU A O 1
ATOM 812 N N . ALA A 1 103 ? -0.417 -7.622 7.015 1.00 95.31 103 ALA A N 1
ATOM 813 C CA . ALA A 1 103 ? -0.402 -7.991 8.431 1.00 95.31 103 ALA A CA 1
ATOM 814 C C . ALA A 1 103 ? -1.539 -7.327 9.229 1.00 95.31 103 ALA A C 1
ATOM 816 O O . ALA A 1 103 ? -2.028 -7.899 10.205 1.00 95.31 103 ALA A O 1
ATOM 817 N N . HIS A 1 104 ? -1.993 -6.153 8.789 1.00 94.75 104 HIS A N 1
ATOM 818 C CA . HIS A 1 104 ? -3.115 -5.424 9.376 1.00 94.75 104 HIS A CA 1
ATOM 819 C C . HIS A 1 104 ? -4.480 -5.761 8.745 1.00 94.75 104 HIS A C 1
ATOM 821 O O . HIS A 1 104 ? -5.487 -5.158 9.111 1.00 94.75 104 HIS A O 1
ATOM 827 N N . GLY A 1 105 ? -4.551 -6.761 7.858 1.00 94.88 105 GLY A N 1
ATOM 828 C CA . GLY A 1 105 ? -5.814 -7.282 7.328 1.00 94.88 105 GLY A CA 1
ATOM 829 C C . GLY A 1 105 ? -6.278 -6.657 6.012 1.00 94.88 105 GLY A C 1
ATOM 830 O O . GLY A 1 105 ? -7.460 -6.774 5.672 1.00 94.88 105 GLY A O 1
ATOM 831 N N . ALA A 1 106 ? -5.379 -6.020 5.258 1.00 96.19 106 ALA A N 1
ATOM 832 C CA . ALA A 1 106 ? -5.668 -5.658 3.876 1.00 96.19 106 ALA A CA 1
ATOM 833 C C . ALA A 1 106 ? -5.987 -6.920 3.055 1.00 96.19 106 ALA A C 1
ATOM 835 O O . ALA A 1 106 ? -5.244 -7.904 3.078 1.00 96.19 106 ALA A O 1
ATOM 836 N N . ASP A 1 107 ? -7.106 -6.905 2.332 1.00 96.88 107 ASP A N 1
ATOM 837 C CA . ASP A 1 107 ? -7.563 -8.019 1.508 1.00 96.88 107 ASP A CA 1
ATOM 838 C C . ASP A 1 107 ? -7.119 -7.808 0.049 1.00 96.88 107 ASP A C 1
ATOM 840 O O . ASP A 1 107 ? -7.698 -6.986 -0.672 1.00 96.88 107 ASP A O 1
ATOM 844 N N . PRO A 1 108 ? -6.129 -8.580 -0.436 1.00 97.19 108 PRO A N 1
ATOM 845 C CA . PRO A 1 108 ? -5.594 -8.436 -1.786 1.00 97.19 108 PRO A CA 1
ATOM 846 C C . PRO A 1 108 ? -6.574 -8.847 -2.886 1.00 97.19 108 PRO A C 1
ATOM 848 O O . PRO A 1 108 ? -6.262 -8.693 -4.062 1.00 97.19 108 PRO A O 1
ATOM 851 N N . ARG A 1 109 ? -7.746 -9.394 -2.549 1.00 96.12 109 ARG A N 1
ATOM 852 C CA . ARG A 1 109 ? -8.775 -9.789 -3.523 1.00 96.12 109 ARG A CA 1
ATOM 853 C C . ARG A 1 109 ? -9.721 -8.643 -3.861 1.00 96.12 109 ARG A C 1
ATOM 855 O O . ARG A 1 109 ? -10.524 -8.773 -4.785 1.00 96.12 109 ARG A O 1
ATOM 862 N N . LEU A 1 110 ? -9.682 -7.551 -3.099 1.00 95.38 110 LEU A N 1
ATOM 863 C CA . LEU A 1 110 ? -10.580 -6.431 -3.320 1.00 95.38 110 LEU A CA 1
ATOM 864 C C . LEU A 1 110 ? -10.153 -5.643 -4.552 1.00 95.38 110 LEU A C 1
ATOM 866 O O . LEU A 1 110 ? -8.997 -5.261 -4.713 1.00 95.38 110 LEU A O 1
ATOM 870 N N . GLN A 1 111 ? -11.122 -5.391 -5.424 1.00 94.38 111 GLN A N 1
ATOM 871 C CA . GLN A 1 111 ? -10.906 -4.632 -6.644 1.00 94.38 111 GLN A CA 1
ATOM 872 C C . GLN A 1 111 ? -10.956 -3.131 -6.366 1.00 94.38 111 GLN A C 1
ATOM 874 O O . GLN A 1 111 ? -11.730 -2.655 -5.521 1.00 94.38 111 GLN A O 1
ATOM 879 N N . ALA A 1 112 ? -10.134 -2.407 -7.112 1.00 92.06 112 ALA A N 1
ATOM 880 C CA . ALA A 1 112 ? -10.138 -0.959 -7.207 1.00 92.06 112 ALA A CA 1
ATOM 881 C C . ALA A 1 112 ? -9.729 -0.570 -8.636 1.00 92.06 112 ALA A C 1
ATOM 883 O O . ALA A 1 112 ? -9.288 -1.412 -9.426 1.00 92.06 112 ALA A O 1
ATOM 884 N N . GLY A 1 113 ? -9.919 0.687 -9.001 1.00 84.62 113 GLY A N 1
ATOM 885 C CA . GLY A 1 113 ? -9.633 1.138 -10.352 1.00 84.62 113 GLY A CA 1
ATOM 886 C C . GLY A 1 113 ? -9.864 2.626 -10.495 1.00 84.62 113 GLY A C 1
ATOM 887 O O . GLY A 1 113 ? -10.608 3.226 -9.729 1.00 84.62 113 GLY A O 1
ATOM 888 N N . GLN A 1 114 ? -9.220 3.224 -11.490 1.00 80.06 114 GLN A N 1
ATOM 889 C CA . GLN A 1 114 ? -9.311 4.661 -11.721 1.00 80.06 114 GLN A CA 1
ATOM 890 C C . GLN A 1 114 ? -10.745 5.082 -12.065 1.00 80.06 114 GLN A C 1
ATOM 892 O O . GLN A 1 114 ? -11.517 4.310 -12.636 1.00 80.06 114 GLN A O 1
ATOM 897 N N . ALA A 1 115 ? -11.094 6.332 -11.751 1.00 79.25 115 ALA A N 1
ATOM 898 C CA . ALA A 1 115 ? -12.458 6.849 -11.880 1.00 79.25 115 ALA A CA 1
ATOM 899 C C . ALA A 1 115 ? -13.039 6.721 -13.302 1.00 79.25 115 ALA A C 1
ATOM 901 O O . ALA A 1 115 ? -14.240 6.519 -13.474 1.00 79.25 115 ALA A O 1
ATOM 902 N N . HIS A 1 116 ? -12.182 6.808 -14.322 1.00 81.69 116 HIS A N 1
ATOM 903 C CA . HIS A 1 116 ? -12.570 6.700 -15.729 1.00 81.69 116 HIS A CA 1
ATOM 904 C C . HIS A 1 116 ? -12.661 5.249 -16.236 1.00 81.69 116 HIS A C 1
ATOM 906 O O . HIS A 1 116 ? -13.140 5.017 -17.345 1.00 81.69 116 HIS A O 1
ATOM 912 N N . ILE A 1 117 ? -12.214 4.267 -15.447 1.00 83.44 117 ILE A N 1
ATOM 913 C CA . ILE A 1 117 ? -12.281 2.848 -15.794 1.00 83.44 117 ILE A CA 1
ATOM 914 C C . ILE A 1 117 ? -13.616 2.291 -15.281 1.00 83.44 117 ILE A C 1
ATOM 916 O O . ILE A 1 117 ? -13.884 2.336 -14.075 1.00 83.44 117 ILE A O 1
ATOM 920 N N . PRO A 1 118 ? -14.467 1.719 -16.155 1.00 85.38 118 PRO A N 1
ATOM 921 C CA . PRO A 1 118 ? -15.716 1.105 -15.722 1.00 85.38 118 PRO A CA 1
ATOM 922 C C . PRO A 1 118 ? -15.471 0.031 -14.657 1.00 85.38 118 PRO A C 1
ATOM 924 O O . PRO A 1 118 ? -14.575 -0.794 -14.818 1.00 85.38 118 PRO A O 1
ATOM 927 N N . LYS A 1 119 ? -16.320 -0.032 -13.620 1.00 84.88 119 LYS A N 1
ATOM 928 C CA . LYS A 1 119 ? -16.172 -0.972 -12.484 1.00 84.88 119 LYS A CA 1
ATOM 929 C C . LYS A 1 119 ? -15.948 -2.432 -12.886 1.00 84.88 119 LYS A C 1
ATOM 931 O O . LYS A 1 119 ? -15.208 -3.144 -12.223 1.00 84.88 119 LYS A O 1
ATOM 936 N N . ARG A 1 120 ? -16.543 -2.879 -13.997 1.00 86.50 120 ARG A N 1
ATOM 937 C CA . ARG A 1 120 ? -16.354 -4.240 -14.541 1.00 86.50 120 ARG A CA 1
ATOM 938 C C . ARG A 1 120 ? -14.918 -4.551 -14.997 1.00 86.50 120 ARG A C 1
ATOM 940 O O . ARG A 1 120 ? -14.611 -5.707 -15.253 1.00 86.50 120 ARG A O 1
ATOM 947 N N . HIS A 1 121 ? -14.082 -3.528 -15.149 1.00 87.44 121 HIS A N 1
ATOM 948 C CA . HIS A 1 121 ? -12.671 -3.616 -15.525 1.00 87.44 121 HIS A CA 1
ATOM 949 C C . HIS A 1 121 ? -11.737 -3.271 -14.358 1.00 87.44 121 HIS A C 1
ATOM 951 O O . HIS A 1 121 ? -10.536 -3.129 -14.566 1.00 87.44 121 HIS A O 1
ATOM 957 N N . TRP A 1 122 ? -12.265 -3.108 -13.140 1.00 92.44 122 TRP A N 1
ATOM 958 C CA . TRP A 1 122 ? -11.427 -2.908 -11.964 1.00 92.44 122 TRP A CA 1
ATOM 959 C C . TRP A 1 122 ? -10.594 -4.153 -11.678 1.00 92.44 122 TRP A C 1
ATOM 961 O O . TRP A 1 122 ? -11.037 -5.286 -11.878 1.00 92.44 122 TRP A O 1
ATOM 971 N N . LEU A 1 123 ? -9.381 -3.921 -11.193 1.00 93.75 123 LEU A N 1
ATOM 972 C CA . LEU A 1 123 ? -8.375 -4.952 -10.994 1.00 93.75 123 LEU A CA 1
ATOM 973 C C . LEU A 1 123 ? -8.098 -5.136 -9.507 1.00 93.75 123 LEU A C 1
ATOM 975 O O . LEU A 1 123 ? -8.200 -4.201 -8.705 1.00 93.75 123 LEU A O 1
ATOM 979 N N . THR A 1 124 ? -7.740 -6.358 -9.126 1.00 96.00 124 THR A N 1
ATOM 980 C CA . THR A 1 124 ? -7.160 -6.599 -7.801 1.00 96.00 124 THR A CA 1
ATOM 981 C C . THR A 1 124 ? -5.736 -6.030 -7.764 1.00 96.00 124 THR A C 1
ATOM 983 O O . THR A 1 124 ? -5.106 -5.906 -8.820 1.00 96.00 124 THR A O 1
ATOM 986 N N . PRO A 1 125 ? -5.178 -5.699 -6.589 1.00 95.12 125 PRO A N 1
ATOM 987 C CA . PRO A 1 125 ? -3.782 -5.275 -6.501 1.00 95.12 125 PRO A CA 1
ATOM 988 C C . PRO A 1 125 ? -2.819 -6.358 -7.027 1.00 95.12 125 PRO A C 1
ATOM 990 O O . PRO A 1 125 ? -1.796 -6.028 -7.622 1.00 95.12 125 PRO A O 1
ATOM 993 N N . MET A 1 126 ? -3.181 -7.647 -6.935 1.00 96.50 126 MET A N 1
ATOM 994 C CA . MET A 1 126 ? -2.418 -8.747 -7.547 1.00 96.50 126 MET A CA 1
ATOM 995 C C . MET A 1 126 ? -2.372 -8.663 -9.080 1.00 96.50 126 MET A C 1
ATOM 997 O O . MET A 1 126 ? -1.329 -8.925 -9.682 1.00 96.50 126 MET A O 1
ATOM 1001 N N . ASP A 1 127 ? -3.494 -8.315 -9.715 1.00 95.88 127 ASP A N 1
ATOM 1002 C CA . ASP A 1 127 ? -3.580 -8.180 -11.174 1.00 95.88 127 ASP A CA 1
ATOM 1003 C C . ASP A 1 127 ? -2.837 -6.931 -11.659 1.00 95.88 127 ASP A C 1
ATOM 1005 O O . ASP A 1 127 ? -2.139 -6.984 -12.673 1.00 95.88 127 ASP A O 1
ATOM 1009 N N . VAL A 1 128 ? -2.932 -5.827 -10.908 1.00 93.44 128 VAL A N 1
ATOM 1010 C CA . VAL A 1 128 ? -2.164 -4.600 -11.174 1.00 93.44 128 VAL A CA 1
ATOM 1011 C C . VAL A 1 128 ? -0.665 -4.885 -11.100 1.00 93.44 128 VAL A C 1
ATOM 1013 O O . VAL A 1 128 ? 0.066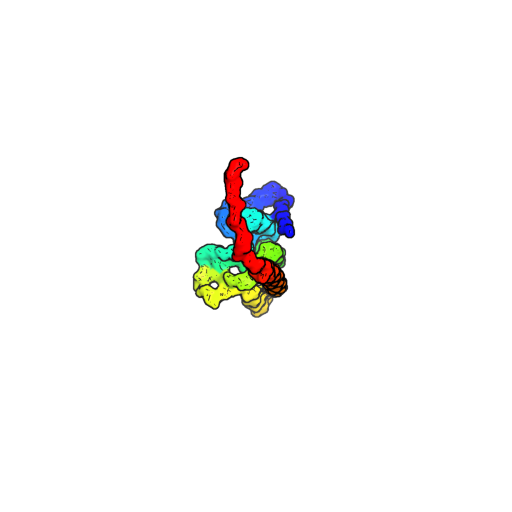 -4.562 -12.036 1.00 93.44 128 VAL A O 1
ATOM 1016 N N . ALA A 1 129 ? -0.210 -5.561 -10.042 1.00 94.19 129 ALA A N 1
ATOM 1017 C CA . ALA A 1 129 ? 1.188 -5.945 -9.892 1.00 94.19 129 ALA A CA 1
ATOM 1018 C C . ALA A 1 129 ? 1.661 -6.849 -11.047 1.00 94.19 129 ALA A C 1
ATOM 1020 O O . ALA A 1 129 ? 2.714 -6.606 -11.634 1.00 94.19 129 ALA A O 1
ATOM 1021 N N . LEU A 1 130 ? 0.859 -7.839 -11.458 1.00 95.38 130 LEU A N 1
ATOM 1022 C CA . LEU A 1 130 ? 1.182 -8.681 -12.616 1.00 95.38 130 LEU A CA 1
ATOM 1023 C C . LEU A 1 130 ? 1.321 -7.865 -13.910 1.00 95.38 130 LEU A C 1
ATOM 1025 O O . LEU A 1 130 ? 2.251 -8.097 -14.684 1.00 95.38 130 LEU A O 1
ATOM 1029 N N . SER A 1 131 ? 0.391 -6.940 -14.154 1.00 92.69 131 SER A N 1
ATOM 1030 C CA . SER A 1 131 ? 0.401 -6.082 -15.341 1.00 92.69 131 SER A CA 1
ATOM 1031 C C . SER A 1 131 ? 1.656 -5.209 -15.384 1.00 92.69 131 SER A C 1
ATOM 1033 O O . SER A 1 131 ? 2.359 -5.192 -16.396 1.00 92.69 131 SER A O 1
ATOM 1035 N N . ASN A 1 132 ? 1.990 -4.549 -14.271 1.00 90.50 132 ASN A N 1
ATOM 1036 C CA . ASN A 1 132 ? 3.172 -3.694 -14.178 1.00 90.50 132 ASN A CA 1
ATOM 1037 C C . ASN A 1 132 ? 4.474 -4.496 -14.298 1.00 90.50 132 ASN A C 1
ATOM 1039 O O . ASN A 1 132 ? 5.374 -4.094 -15.036 1.00 90.50 132 ASN A O 1
ATOM 1043 N N . ALA A 1 133 ? 4.563 -5.665 -13.653 1.00 91.56 133 ALA A N 1
ATOM 1044 C CA . ALA A 1 133 ? 5.722 -6.548 -13.781 1.00 91.56 133 ALA A CA 1
ATOM 1045 C C . ALA A 1 133 ? 5.992 -6.921 -15.249 1.00 91.56 133 ALA A C 1
ATOM 1047 O O . ALA A 1 133 ? 7.132 -6.850 -15.709 1.00 91.56 133 ALA A O 1
ATOM 1048 N N . ARG A 1 134 ? 4.945 -7.278 -16.007 1.00 93.69 134 ARG A N 1
ATOM 1049 C CA . ARG A 1 134 ? 5.064 -7.603 -17.439 1.00 93.69 134 ARG A CA 1
ATOM 1050 C C . ARG A 1 134 ? 5.527 -6.404 -18.252 1.00 93.69 134 ARG A C 1
ATOM 1052 O O . ARG A 1 134 ? 6.534 -6.510 -18.945 1.00 93.69 134 ARG A O 1
ATOM 1059 N N . TYR A 1 135 ? 4.853 -5.266 -18.096 1.00 90.38 135 TYR A N 1
ATOM 1060 C CA . TYR A 1 135 ? 5.184 -4.037 -18.813 1.00 90.38 135 TYR A CA 1
ATOM 1061 C C . TYR A 1 135 ? 6.650 -3.621 -18.612 1.00 90.38 135 TYR A C 1
ATOM 1063 O O . TYR A 1 135 ? 7.375 -3.368 -19.577 1.00 90.38 135 TYR A O 1
ATOM 1071 N N . HIS A 1 136 ? 7.124 -3.606 -17.362 1.00 86.25 136 HIS A N 1
ATOM 1072 C CA . HIS A 1 136 ? 8.499 -3.208 -17.056 1.00 86.25 136 HIS A CA 1
ATOM 1073 C C . HIS A 1 136 ? 9.535 -4.243 -17.500 1.00 86.25 136 HIS A C 1
ATOM 1075 O O . HIS A 1 136 ? 10.613 -3.855 -17.952 1.00 86.25 136 HIS A O 1
ATOM 1081 N N . ARG A 1 137 ? 9.212 -5.541 -17.426 1.00 87.38 137 ARG A N 1
ATOM 1082 C CA . ARG A 1 137 ? 10.074 -6.610 -17.946 1.00 87.38 137 ARG A CA 1
ATOM 1083 C C . ARG A 1 137 ? 10.247 -6.502 -19.458 1.00 87.38 137 ARG A C 1
ATOM 1085 O O . ARG A 1 137 ? 11.374 -6.566 -19.935 1.00 87.38 137 ARG A O 1
ATOM 1092 N N . GLU A 1 138 ? 9.154 -6.323 -20.192 1.00 91.38 138 GLU A N 1
ATOM 1093 C CA . GLU A 1 138 ? 9.163 -6.171 -21.654 1.00 91.38 138 GLU A CA 1
ATOM 1094 C C . GLU A 1 138 ? 9.903 -4.901 -22.090 1.00 91.38 138 GLU A C 1
ATOM 1096 O O . GLU A 1 138 ? 10.592 -4.899 -23.107 1.00 91.38 138 GLU A O 1
ATOM 1101 N N . SER A 1 139 ? 9.841 -3.852 -21.269 1.00 86.44 139 SER A N 1
ATOM 1102 C CA . SER A 1 139 ? 10.567 -2.594 -21.478 1.00 86.44 139 SER A CA 1
ATOM 1103 C C . SER A 1 139 ? 12.047 -2.648 -21.053 1.00 86.44 139 SER A C 1
ATOM 1105 O O . SER A 1 139 ? 12.762 -1.662 -21.207 1.00 86.44 139 SER A O 1
ATOM 1107 N N . GLY A 1 140 ? 12.524 -3.771 -20.500 1.00 82.62 140 GLY A N 1
ATOM 1108 C CA . GLY A 1 140 ? 13.925 -3.961 -20.103 1.00 82.62 140 GLY A CA 1
ATOM 1109 C C . GLY A 1 140 ? 14.334 -3.318 -18.771 1.00 82.62 140 GLY A C 1
ATOM 1110 O O . GLY A 1 140 ? 15.524 -3.267 -18.460 1.00 82.62 140 GLY A O 1
ATOM 1111 N N . PHE A 1 141 ? 13.387 -2.846 -17.953 1.00 78.88 141 PHE A N 1
ATOM 1112 C CA . PHE A 1 141 ? 13.694 -2.260 -16.645 1.00 78.88 141 PHE A CA 1
ATOM 1113 C C . PHE A 1 141 ? 13.773 -3.335 -15.559 1.00 78.88 141 PHE A C 1
ATOM 1115 O O . PHE A 1 141 ? 12.789 -4.014 -15.299 1.00 78.88 141 PHE A O 1
ATOM 1122 N N . SER A 1 142 ? 14.885 -3.433 -14.825 1.00 74.75 142 SER A N 1
ATOM 1123 C CA . SER A 1 142 ? 15.068 -4.404 -13.722 1.00 74.75 142 SER A CA 1
ATOM 1124 C C . SER A 1 142 ? 14.086 -4.244 -12.551 1.00 74.75 142 SER A C 1
ATOM 1126 O O . SER A 1 142 ? 13.921 -5.155 -11.739 1.00 74.75 142 SER A O 1
ATOM 1128 N N . VAL A 1 143 ? 13.407 -3.101 -12.487 1.00 76.25 143 VAL A N 1
ATOM 1129 C CA . VAL A 1 143 ? 12.463 -2.707 -11.432 1.00 76.25 143 VAL A CA 1
ATOM 1130 C C . VAL A 1 143 ? 11.188 -3.554 -11.420 1.00 76.25 143 VAL A C 1
ATOM 1132 O O . VAL A 1 143 ? 10.445 -3.505 -10.446 1.00 76.25 143 VAL A O 1
ATOM 1135 N N . TYR A 1 144 ? 10.962 -4.391 -12.446 1.00 84.94 144 TYR A N 1
ATOM 1136 C CA . TYR A 1 144 ? 9.818 -5.307 -12.494 1.00 84.94 144 TYR A CA 1
ATOM 1137 C C . TYR A 1 144 ? 9.740 -6.252 -11.278 1.00 84.94 144 TYR A C 1
ATOM 1139 O O . TYR A 1 144 ? 8.643 -6.665 -10.903 1.00 84.94 144 TYR A O 1
ATOM 1147 N N . ARG A 1 145 ? 10.892 -6.593 -10.670 1.00 87.44 145 ARG A N 1
ATOM 1148 C CA . ARG A 1 145 ? 10.994 -7.557 -9.557 1.00 87.44 145 ARG A CA 1
ATOM 1149 C C . ARG A 1 145 ? 10.170 -7.149 -8.342 1.00 87.44 145 ARG A C 1
ATOM 1151 O O . ARG A 1 145 ? 9.554 -8.009 -7.727 1.00 87.44 145 ARG A O 1
ATOM 1158 N N . PHE A 1 146 ? 10.086 -5.847 -8.065 1.00 89.62 146 PHE A N 1
ATOM 1159 C CA . PHE A 1 146 ? 9.249 -5.318 -6.991 1.00 89.62 146 PHE A CA 1
ATOM 1160 C C . PHE A 1 146 ? 7.802 -5.816 -7.106 1.00 89.62 146 PHE A C 1
ATOM 1162 O O . PHE A 1 146 ? 7.248 -6.342 -6.145 1.00 89.62 146 PHE A O 1
ATOM 1169 N N . TRP A 1 147 ? 7.185 -5.688 -8.286 1.00 91.69 147 TRP A N 1
ATOM 1170 C CA . TRP A 1 147 ? 5.792 -6.101 -8.451 1.00 91.69 147 TRP A CA 1
ATOM 1171 C C . TRP A 1 147 ? 5.627 -7.621 -8.430 1.00 91.69 147 TRP A C 1
ATOM 1173 O O . TRP A 1 147 ? 4.574 -8.097 -8.017 1.00 91.69 147 TRP A O 1
ATOM 1183 N N . GLU A 1 148 ? 6.637 -8.391 -8.842 1.00 93.19 148 GLU A N 1
ATOM 1184 C CA . GLU A 1 148 ? 6.601 -9.850 -8.687 1.00 93.19 148 GLU A CA 1
ATOM 1185 C C . GLU A 1 148 ? 6.601 -10.247 -7.20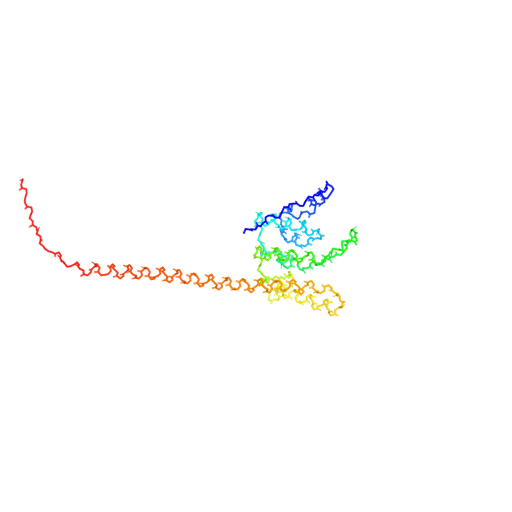9 1.00 93.19 148 GLU A C 1
ATOM 1187 O O . GLU A 1 148 ? 5.719 -10.988 -6.780 1.00 93.19 148 GLU A O 1
ATOM 1192 N N . GLU A 1 149 ? 7.508 -9.677 -6.415 1.00 94.25 149 GLU A N 1
ATOM 1193 C CA . GLU A 1 149 ? 7.600 -9.949 -4.978 1.00 94.25 149 GLU A CA 1
ATOM 1194 C C . GLU A 1 149 ? 6.352 -9.470 -4.223 1.00 94.25 149 GLU A C 1
ATOM 1196 O O . GLU A 1 149 ? 5.768 -10.217 -3.436 1.00 94.25 149 GLU A O 1
ATOM 1201 N N . ALA A 1 150 ? 5.869 -8.258 -4.515 1.00 94.56 150 ALA A N 1
ATOM 1202 C CA . ALA A 1 150 ? 4.632 -7.736 -3.938 1.00 94.56 150 ALA A CA 1
ATOM 1203 C C . ALA A 1 150 ? 3.433 -8.638 -4.269 1.00 94.56 150 ALA A C 1
ATOM 1205 O O . ALA A 1 150 ? 2.598 -8.925 -3.407 1.00 94.56 150 ALA A O 1
ATOM 1206 N N . ARG A 1 151 ? 3.346 -9.119 -5.514 1.00 96.06 151 ARG A N 1
ATOM 1207 C CA . ARG A 1 151 ? 2.289 -10.035 -5.945 1.00 96.06 151 ARG A CA 1
ATOM 1208 C C . ARG A 1 151 ? 2.362 -11.368 -5.207 1.00 96.06 151 ARG A C 1
ATOM 1210 O O . ARG A 1 151 ? 1.315 -11.889 -4.822 1.00 96.06 151 ARG A O 1
ATOM 1217 N N . ASP A 1 152 ? 3.553 -11.918 -5.009 1.00 97.31 152 ASP A N 1
ATOM 1218 C CA . ASP A 1 152 ? 3.726 -13.195 -4.318 1.00 97.31 152 ASP A CA 1
ATOM 1219 C C . ASP A 1 152 ? 3.293 -13.102 -2.847 1.00 97.31 152 ASP A C 1
ATOM 1221 O O . ASP A 1 152 ? 2.521 -13.953 -2.390 1.00 97.31 152 ASP A O 1
ATOM 1225 N N . LEU A 1 153 ? 3.649 -12.011 -2.154 1.00 96.69 153 LEU A N 1
ATOM 1226 C CA . LEU A 1 153 ? 3.159 -11.705 -0.801 1.00 96.69 153 LEU A CA 1
ATOM 1227 C C . LEU A 1 153 ? 1.623 -11.661 -0.745 1.00 96.69 153 LEU A C 1
ATOM 1229 O O . LEU A 1 153 ? 0.994 -12.252 0.136 1.00 96.69 153 LEU A O 1
ATOM 1233 N N . MET A 1 154 ? 0.992 -10.993 -1.712 1.00 97.38 154 MET A N 1
ATOM 1234 C CA . MET A 1 154 ? -0.467 -10.897 -1.787 1.00 97.38 154 MET A CA 1
ATOM 1235 C C . MET A 1 154 ? -1.138 -12.244 -2.083 1.00 97.38 154 MET A C 1
ATOM 1237 O O . MET A 1 154 ? -2.183 -12.553 -1.505 1.00 97.38 154 MET A O 1
ATOM 1241 N N . ILE A 1 155 ? -0.552 -13.070 -2.953 1.00 97.38 155 ILE A N 1
ATOM 1242 C CA . ILE A 1 155 ? -1.059 -14.417 -3.248 1.00 97.38 155 ILE A CA 1
ATOM 1243 C C . ILE A 1 155 ? -1.007 -15.290 -1.996 1.00 97.38 155 ILE A C 1
ATOM 1245 O O . ILE A 1 155 ? -1.955 -16.031 -1.717 1.00 97.38 155 ILE A O 1
ATOM 1249 N N . GLU A 1 156 ? 0.087 -15.222 -1.243 1.00 96.62 156 GLU A N 1
ATOM 1250 C CA . GLU A 1 156 ? 0.221 -15.945 0.016 1.00 96.62 156 GLU A CA 1
ATOM 1251 C C . GLU A 1 156 ? -0.825 -15.482 1.038 1.00 96.62 156 GLU A C 1
ATOM 1253 O O . GLU A 1 156 ? -1.575 -16.303 1.579 1.00 96.62 156 GLU A O 1
ATOM 1258 N N . ALA A 1 157 ? -0.976 -14.169 1.224 1.00 95.62 157 ALA A N 1
ATOM 1259 C CA . ALA A 1 157 ? -1.990 -13.606 2.109 1.00 95.62 157 ALA A CA 1
ATOM 1260 C C . ALA A 1 157 ? -3.420 -14.016 1.704 1.00 95.62 157 ALA A C 1
ATOM 1262 O O . ALA A 1 157 ? -4.223 -14.413 2.554 1.00 95.62 157 ALA A O 1
ATOM 1263 N N . ALA A 1 158 ? -3.740 -14.021 0.405 1.00 94.62 158 ALA A N 1
ATOM 1264 C CA . ALA A 1 158 ? -5.039 -14.459 -0.111 1.00 94.62 158 ALA A CA 1
ATOM 1265 C C . ALA A 1 158 ? -5.331 -15.940 0.196 1.00 94.62 158 ALA A C 1
ATOM 1267 O O . ALA A 1 158 ? -6.465 -16.309 0.544 1.00 94.62 158 ALA A O 1
ATOM 1268 N N . LYS A 1 159 ? -4.314 -16.807 0.090 1.00 93.56 159 LYS A N 1
ATOM 1269 C CA . LYS A 1 159 ? -4.422 -18.226 0.466 1.00 93.56 159 LYS A CA 1
ATOM 1270 C C . LYS A 1 159 ? -4.715 -18.361 1.960 1.00 93.56 159 LYS A C 1
ATOM 1272 O O . LYS A 1 159 ? -5.656 -19.069 2.325 1.00 93.56 159 LYS A O 1
ATOM 1277 N N . ASN A 1 160 ? -3.987 -17.629 2.801 1.00 89.88 160 ASN A N 1
ATOM 1278 C CA . ASN A 1 160 ? -4.153 -17.653 4.256 1.00 89.88 160 ASN A CA 1
ATOM 1279 C C . ASN A 1 160 ? -5.546 -17.163 4.687 1.00 89.88 160 ASN A C 1
ATOM 1281 O O . ASN A 1 160 ? -6.214 -17.823 5.488 1.00 89.88 160 ASN A O 1
ATOM 1285 N N . LEU A 1 161 ? -6.053 -16.089 4.072 1.00 87.38 161 LEU A N 1
ATOM 1286 C CA . LEU A 1 161 ? -7.426 -15.609 4.271 1.00 87.38 161 LEU A CA 1
ATOM 1287 C C . LEU A 1 161 ? -8.467 -16.677 3.916 1.00 87.38 161 LEU A C 1
ATOM 1289 O O . LEU A 1 161 ? -9.442 -16.876 4.641 1.00 87.38 161 LEU A O 1
ATOM 1293 N N . THR A 1 162 ? -8.257 -17.402 2.817 1.00 83.50 162 THR A N 1
ATOM 1294 C CA . THR A 1 162 ? -9.167 -18.470 2.378 1.00 83.50 162 THR A CA 1
ATOM 1295 C C . THR A 1 162 ? -9.189 -19.640 3.366 1.00 83.50 162 THR A C 1
ATOM 1297 O O . THR A 1 162 ? -10.259 -20.187 3.652 1.00 83.50 162 THR A O 1
ATOM 1300 N N . VAL A 1 163 ? -8.031 -20.024 3.911 1.00 84.19 163 VAL A N 1
ATOM 1301 C CA . VAL A 1 163 ? -7.923 -21.064 4.948 1.00 84.19 163 VAL A CA 1
ATOM 1302 C C . VAL A 1 163 ? -8.652 -20.629 6.217 1.00 84.19 163 VAL A C 1
ATOM 1304 O O . VAL A 1 163 ? -9.483 -21.385 6.726 1.00 84.19 163 VAL A O 1
ATOM 1307 N N . TYR A 1 164 ? -8.421 -19.396 6.673 1.00 76.75 164 TYR A N 1
ATOM 1308 C CA . TYR A 1 164 ? -9.093 -18.833 7.842 1.00 76.75 164 TYR A CA 1
ATOM 1309 C C . TYR A 1 164 ? -10.617 -18.807 7.665 1.00 76.75 164 TYR A C 1
ATOM 1311 O O . TYR A 1 164 ? -11.345 -19.363 8.484 1.00 76.75 164 TYR A O 1
ATOM 1319 N N . GLN A 1 165 ? -11.117 -18.275 6.543 1.00 80.00 165 GLN A N 1
ATOM 1320 C CA . GLN A 1 165 ? -12.553 -18.227 6.243 1.00 80.00 165 GLN A CA 1
ATOM 1321 C C . GLN A 1 165 ? -13.196 -19.626 6.226 1.00 80.00 165 GLN A C 1
ATOM 1323 O O . GLN A 1 165 ? -14.312 -19.803 6.724 1.00 80.00 165 GLN A O 1
ATOM 1328 N N . LYS A 1 166 ? -12.504 -20.643 5.689 1.00 78.00 166 LYS A N 1
ATOM 1329 C CA . LYS A 1 166 ? -12.969 -22.043 5.718 1.00 78.00 166 LYS A CA 1
ATOM 1330 C C . LYS A 1 166 ? -13.002 -22.608 7.140 1.00 78.00 166 LYS A C 1
ATOM 1332 O O . LYS A 1 166 ? -13.978 -23.268 7.498 1.00 78.00 166 LYS A O 1
ATOM 1337 N N . ALA A 1 167 ? -11.975 -22.343 7.946 1.00 76.12 167 ALA A N 1
ATOM 1338 C CA . ALA A 1 167 ? -11.914 -22.775 9.340 1.00 76.12 167 ALA A CA 1
ATOM 1339 C C . ALA A 1 167 ? -13.031 -22.131 10.179 1.00 76.12 167 ALA A C 1
ATOM 1341 O O . ALA A 1 167 ? -13.764 -22.848 10.856 1.00 76.12 167 ALA A O 1
ATOM 1342 N N . SER A 1 168 ? -13.238 -20.814 10.053 1.00 74.31 168 SER A N 1
ATOM 1343 C CA . SER A 1 168 ? -14.300 -20.073 10.750 1.00 74.31 168 SER A CA 1
ATOM 1344 C C . SER A 1 168 ? -15.707 -20.537 10.369 1.00 74.31 168 SER A C 1
ATOM 1346 O O . SER A 1 168 ? -16.603 -20.557 11.211 1.00 74.31 168 SER A O 1
ATOM 1348 N N . ARG A 1 169 ? -15.929 -20.922 9.103 1.00 71.31 169 ARG A N 1
ATOM 1349 C CA . ARG A 1 169 ? -17.205 -21.520 8.681 1.00 71.31 169 ARG A CA 1
ATOM 1350 C C . ARG A 1 169 ? -17.420 -22.871 9.363 1.00 71.31 169 ARG A C 1
ATOM 1352 O O . ARG A 1 169 ? -18.480 -23.083 9.939 1.00 71.31 169 ARG A O 1
ATOM 1359 N N . ARG A 1 170 ? -16.415 -23.755 9.365 1.00 70.31 170 ARG A N 1
ATOM 1360 C CA . ARG A 1 170 ? -16.507 -25.076 10.017 1.00 70.31 170 ARG A CA 1
ATOM 1361 C C . ARG A 1 170 ? -16.788 -24.980 11.519 1.00 70.31 170 ARG A C 1
ATOM 1363 O O . ARG A 1 170 ? -17.587 -25.762 12.026 1.00 70.31 170 ARG A O 1
ATOM 1370 N N . THR A 1 171 ? -16.185 -24.026 12.226 1.00 66.81 171 THR A N 1
ATOM 1371 C CA . THR A 1 171 ? -16.464 -23.821 13.655 1.00 66.81 171 THR A CA 1
ATOM 1372 C C . THR A 1 171 ? -17.869 -23.287 13.912 1.00 66.81 171 THR A C 1
ATOM 1374 O O . THR A 1 171 ? -18.522 -23.808 14.811 1.00 66.81 171 THR A O 1
ATOM 1377 N N . ARG A 1 172 ? -18.381 -22.339 13.108 1.00 62.09 172 ARG A N 1
ATOM 1378 C CA . ARG A 1 172 ? -19.775 -21.865 13.242 1.00 62.09 172 ARG A CA 1
ATOM 1379 C C . ARG A 1 172 ? -20.795 -22.981 13.018 1.00 62.09 172 ARG A C 1
ATOM 1381 O O . ARG A 1 172 ? -21.692 -23.142 13.841 1.00 62.09 172 ARG A O 1
ATOM 1388 N N . PHE A 1 173 ? -20.600 -23.804 11.984 1.00 57.88 173 PHE A N 1
ATOM 1389 C CA . PHE A 1 173 ? -21.448 -24.976 11.736 1.00 57.88 173 PHE A CA 1
ATOM 1390 C C . PHE A 1 173 ? -21.397 -25.983 12.897 1.00 57.88 173 PHE A C 1
ATOM 1392 O O . PHE A 1 173 ? -22.435 -26.481 13.316 1.00 57.88 173 PHE A O 1
ATOM 1399 N N . SER A 1 174 ? -20.222 -26.226 13.491 1.00 58.38 174 SER A N 1
ATOM 1400 C CA . SER A 1 174 ? -20.088 -27.100 14.670 1.00 58.38 174 SER A CA 1
ATOM 1401 C C . SER A 1 174 ? -20.798 -26.541 15.915 1.00 58.38 174 SER A C 1
ATOM 1403 O O . SER A 1 174 ? -21.482 -27.276 16.630 1.00 58.38 174 SER A O 1
ATOM 1405 N N . THR A 1 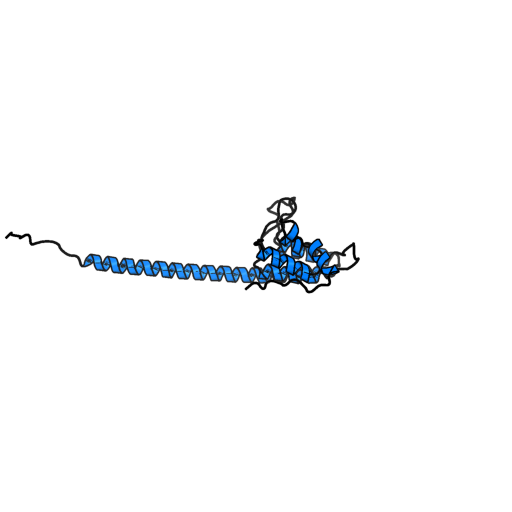175 ? -20.713 -25.230 16.170 1.00 59.53 175 THR A N 1
ATOM 1406 C CA . THR A 1 175 ? -21.416 -24.594 17.299 1.00 59.53 175 THR A CA 1
ATOM 1407 C C . THR A 1 175 ? -22.932 -24.544 17.107 1.00 59.53 175 THR A C 1
ATOM 1409 O O . THR A 1 175 ? -23.670 -24.736 18.073 1.00 59.53 175 THR A O 1
ATOM 1412 N N . GLU A 1 176 ? -23.413 -24.350 15.877 1.00 59.03 176 GLU A N 1
ATOM 1413 C CA . GLU A 1 176 ? -24.843 -24.388 15.546 1.00 59.03 176 GLU A CA 1
ATOM 1414 C C . GLU A 1 176 ? -25.399 -25.822 15.603 1.00 59.03 176 GLU A C 1
ATOM 1416 O O . GLU A 1 176 ? -26.490 -26.041 16.135 1.00 59.03 176 GLU A O 1
ATOM 1421 N N . GLU A 1 177 ? -24.635 -26.830 15.168 1.00 56.50 177 GLU A N 1
ATOM 1422 C CA . GLU A 1 177 ? -24.991 -28.246 15.337 1.00 56.50 177 GLU A CA 1
ATOM 1423 C C . GLU A 1 177 ? -25.016 -28.679 16.812 1.00 56.50 177 GLU A C 1
ATOM 1425 O O . GLU A 1 177 ? -25.895 -29.437 17.228 1.00 56.50 177 GLU A O 1
ATOM 1430 N N . MET A 1 178 ? -24.086 -28.193 17.640 1.00 54.28 178 MET A N 1
ATOM 1431 C CA . MET A 1 178 ? -24.121 -28.453 19.084 1.00 54.28 178 MET A CA 1
ATOM 1432 C C . MET A 1 178 ? -25.273 -27.716 19.779 1.00 54.28 178 MET A C 1
ATOM 1434 O O . MET A 1 178 ? -25.913 -28.291 20.663 1.00 54.28 178 MET A O 1
ATOM 1438 N N . GLY A 1 179 ? -25.581 -26.482 19.366 1.00 54.03 179 GLY A N 1
ATOM 1439 C CA . GLY A 1 179 ? -26.725 -25.715 19.863 1.00 54.03 179 GLY A CA 1
ATOM 1440 C C . GLY A 1 179 ? -28.060 -26.381 19.526 1.00 54.03 179 GLY A C 1
ATOM 1441 O O . GLY A 1 179 ? -28.893 -26.590 20.409 1.00 54.03 179 GLY A O 1
ATOM 1442 N N . THR A 1 180 ? -28.236 -26.818 18.279 1.00 55.19 180 THR A N 1
ATOM 1443 C CA . THR A 1 180 ? -29.444 -27.529 17.833 1.00 55.19 180 THR A CA 1
ATOM 1444 C C . THR A 1 180 ? -29.587 -28.896 18.505 1.00 55.19 180 THR A C 1
ATOM 1446 O O . THR A 1 180 ? -30.665 -29.200 19.013 1.00 55.19 180 THR A O 1
ATOM 1449 N N . LYS A 1 181 ? -28.517 -29.697 18.638 1.00 54.66 181 LYS A N 1
ATOM 1450 C CA . LYS A 1 181 ? -28.565 -30.977 19.381 1.00 54.66 181 LYS A CA 1
ATOM 1451 C C . LYS A 1 181 ? -28.962 -30.800 20.853 1.00 54.66 181 LYS A C 1
ATOM 1453 O O . LYS A 1 181 ? -29.698 -31.635 21.382 1.00 54.66 181 LYS A O 1
ATOM 1458 N N . LYS A 1 182 ? -28.541 -29.711 21.509 1.00 54.03 182 LYS A N 1
ATOM 1459 C CA . LYS A 1 182 ? -28.961 -29.383 22.885 1.00 54.03 182 LYS A CA 1
ATOM 1460 C C . LYS A 1 182 ? -30.458 -29.060 22.958 1.00 54.03 182 LYS A C 1
ATOM 1462 O O . LYS A 1 182 ? -31.141 -29.567 23.844 1.00 54.03 182 LYS A O 1
ATOM 1467 N N . VAL A 1 183 ? -30.980 -28.301 21.992 1.00 53.66 183 VAL A N 1
ATOM 1468 C CA . VAL A 1 183 ? -32.415 -27.971 21.890 1.00 53.66 183 VAL A CA 1
ATOM 1469 C C . VAL A 1 183 ? -33.261 -29.226 21.633 1.00 53.66 183 VAL A C 1
ATOM 1471 O O . VAL A 1 183 ? -34.276 -29.426 22.302 1.00 53.66 183 VAL A O 1
ATOM 1474 N N . TYR A 1 184 ? -32.821 -30.126 20.746 1.00 48.91 184 TYR A N 1
ATOM 1475 C CA . TYR A 1 184 ? -33.528 -31.386 20.486 1.00 48.91 184 TYR A CA 1
ATOM 1476 C C . TYR A 1 184 ? -33.514 -32.346 21.683 1.00 48.91 184 TYR A C 1
ATOM 1478 O O . TYR A 1 184 ? -34.505 -33.043 21.906 1.00 48.91 184 TYR A O 1
ATOM 1486 N N . LYS A 1 185 ? -32.441 -32.371 22.487 1.00 49.34 185 LYS A N 1
ATOM 1487 C CA . LYS A 1 185 ? -32.384 -33.189 23.708 1.00 49.34 185 LYS A CA 1
ATOM 1488 C C . LYS A 1 185 ? -33.358 -32.680 24.780 1.00 49.34 185 LYS A C 1
ATOM 1490 O O . LYS A 1 185 ? -34.158 -33.465 25.282 1.00 49.34 185 LYS A O 1
ATOM 1495 N N . VAL A 1 186 ? -33.386 -31.366 25.030 1.00 54.03 186 VAL A N 1
ATOM 1496 C CA . VAL A 1 186 ? -34.313 -30.743 25.997 1.00 54.03 186 VAL A CA 1
ATOM 1497 C C . VAL A 1 186 ? -35.776 -30.913 25.565 1.00 54.03 186 VAL A C 1
ATOM 1499 O O . VAL A 1 186 ? -36.632 -31.220 26.394 1.00 54.03 186 VAL A O 1
ATOM 1502 N N . ALA A 1 187 ? -36.078 -30.790 24.267 1.00 51.34 187 ALA A N 1
ATOM 1503 C CA . ALA A 1 187 ? -37.429 -30.992 23.730 1.00 51.34 187 ALA A CA 1
ATOM 1504 C C . ALA A 1 187 ? -37.909 -32.456 23.806 1.00 51.34 187 ALA A C 1
ATOM 1506 O O . ALA A 1 187 ? -39.112 -32.711 23.880 1.00 51.34 187 ALA A O 1
ATOM 1507 N N . LYS A 1 188 ? -36.989 -33.429 23.783 1.00 50.81 188 LYS A N 1
ATOM 1508 C CA . LYS A 1 188 ? -37.315 -34.856 23.919 1.00 50.81 188 LYS A CA 1
ATOM 1509 C C . LYS A 1 188 ? -37.555 -35.238 25.384 1.00 50.81 188 LYS A C 1
ATOM 1511 O O . LYS A 1 188 ? -38.515 -35.947 25.672 1.00 50.81 188 LYS A O 1
ATOM 1516 N N . GLU A 1 189 ? -36.760 -34.695 26.306 1.00 50.94 189 GLU A N 1
ATOM 1517 C CA . GLU A 1 189 ? -36.919 -34.901 27.756 1.00 50.94 189 GLU A CA 1
ATOM 1518 C C . GLU A 1 189 ? -38.210 -34.250 28.295 1.00 50.94 189 GLU A C 1
ATOM 1520 O O . GLU A 1 189 ? -38.947 -34.866 29.063 1.00 50.94 189 GLU A O 1
ATOM 1525 N N . SER A 1 190 ? -38.581 -33.062 27.806 1.00 53.31 190 SER A N 1
ATOM 1526 C CA . SER A 1 190 ? -39.827 -32.382 28.210 1.00 53.31 190 SER A CA 1
ATOM 1527 C C . SER A 1 190 ? -41.109 -32.971 27.594 1.00 53.31 190 SER A C 1
ATOM 1529 O O . SER A 1 190 ? -42.194 -32.788 28.149 1.00 53.31 190 SER A O 1
ATOM 1531 N N . LYS A 1 191 ? -41.013 -33.737 26.496 1.00 52.84 191 LYS A N 1
ATOM 1532 C CA . LYS A 1 191 ? -42.135 -34.540 25.973 1.00 52.84 191 LYS A CA 1
ATOM 1533 C C . LYS A 1 191 ? -42.324 -35.857 26.733 1.00 52.84 191 LYS A C 1
ATOM 1535 O O . LYS A 1 191 ? -43.466 -36.267 26.908 1.00 52.84 191 LYS A O 1
ATOM 1540 N N . SER A 1 192 ? -41.245 -36.459 27.242 1.00 48.97 192 SER A N 1
ATOM 1541 C CA . SER A 1 192 ? -41.314 -37.642 28.115 1.00 48.97 192 SER A CA 1
ATOM 1542 C C . SER A 1 192 ? -41.984 -37.320 29.456 1.00 48.97 192 SER A C 1
ATOM 1544 O O . SER A 1 192 ? -42.847 -38.066 29.903 1.00 48.97 192 SER A O 1
ATOM 1546 N N . ALA A 1 193 ? -41.674 -36.164 30.055 1.00 46.97 193 ALA A N 1
ATOM 1547 C CA . ALA A 1 193 ? -42.266 -35.744 31.331 1.00 46.97 193 ALA A CA 1
ATOM 1548 C C . ALA A 1 193 ? -43.767 -35.389 31.243 1.00 46.97 193 ALA A C 1
ATOM 1550 O O . ALA A 1 193 ? -44.474 -35.424 32.245 1.00 46.97 193 ALA A O 1
ATOM 1551 N N . LYS A 1 194 ? -44.288 -35.065 30.049 1.00 48.16 194 LYS A N 1
ATOM 1552 C CA . LYS A 1 194 ? -45.722 -34.786 29.834 1.00 48.16 194 LYS A CA 1
ATOM 1553 C C . LYS A 1 194 ? -46.575 -36.034 29.582 1.00 48.16 194 LYS A C 1
ATOM 1555 O O . LYS A 1 194 ? -47.796 -35.915 29.562 1.00 48.16 194 LYS A O 1
ATOM 1560 N N . GLN A 1 195 ? -45.970 -37.210 29.403 1.00 45.28 195 GLN A N 1
ATOM 1561 C CA . GLN A 1 195 ? -46.696 -38.472 29.210 1.00 45.28 195 GLN A CA 1
ATOM 1562 C C . GLN A 1 195 ? -46.936 -39.263 30.508 1.00 45.28 195 GLN A C 1
ATOM 1564 O O . GLN A 1 195 ? -47.708 -40.218 30.481 1.00 45.28 195 GLN A O 1
ATOM 1569 N N . GLU A 1 196 ? -46.382 -38.827 31.644 1.00 43.38 196 GLU A N 1
ATOM 1570 C CA . GLU A 1 196 ? -46.619 -39.444 32.964 1.00 43.38 196 GLU A CA 1
ATOM 1571 C C . GLU A 1 196 ? -47.691 -38.724 33.812 1.00 43.38 196 GLU A C 1
ATOM 1573 O O . GLU A 1 196 ? -47.973 -39.124 34.936 1.00 43.38 196 GLU A O 1
ATOM 1578 N N . GLY A 1 197 ? -48.365 -37.704 33.268 1.00 44.19 197 GLY A N 1
ATOM 1579 C CA . GLY A 1 197 ? -49.463 -36.989 33.932 1.00 44.19 197 GLY A CA 1
ATOM 1580 C C . GLY A 1 197 ? -50.868 -37.493 33.566 1.00 44.19 197 GLY A C 1
ATOM 1581 O O . GLY A 1 197 ? -51.631 -36.754 32.949 1.00 44.19 197 GLY A O 1
ATOM 1582 N N . LYS A 1 198 ? -51.224 -38.729 33.938 1.00 41.47 198 LYS A N 1
ATOM 1583 C CA . LYS A 1 198 ? -52.625 -39.160 34.171 1.00 41.47 198 LYS A CA 1
ATOM 1584 C C . LYS A 1 198 ? -52.863 -39.058 35.683 1.00 41.47 198 LYS A C 1
ATOM 1586 O O . LYS A 1 198 ? -52.001 -39.495 36.427 1.00 41.47 198 LYS A O 1
ATOM 1591 N N . THR A 1 199 ? -53.935 -38.533 36.258 1.00 37.78 199 THR A N 1
ATOM 1592 C CA . THR A 1 199 ? -55.249 -38.047 35.825 1.00 37.78 199 THR A CA 1
ATOM 1593 C C . THR A 1 199 ? -55.773 -37.256 37.027 1.00 37.78 199 THR A C 1
ATOM 1595 O O . THR A 1 199 ? -55.546 -37.661 38.166 1.00 37.78 199 THR A O 1
ATOM 1598 N N . ALA A 1 200 ? -56.454 -36.141 36.789 1.00 39.28 200 ALA A N 1
ATOM 1599 C CA . ALA A 1 200 ? -57.263 -35.494 37.808 1.00 39.28 200 ALA A CA 1
ATOM 1600 C C . ALA A 1 200 ? -58.578 -36.272 37.947 1.00 39.28 200 ALA A C 1
ATOM 1602 O O . ALA A 1 200 ? -59.244 -36.455 36.934 1.00 39.28 200 ALA A O 1
ATOM 1603 N N . ASP A 1 201 ? -58.917 -36.730 39.152 1.00 41.88 201 ASP A N 1
ATOM 1604 C CA . ASP A 1 201 ? -60.287 -36.709 39.682 1.00 41.88 201 ASP A CA 1
ATOM 1605 C C . ASP A 1 201 ? -60.312 -37.132 41.163 1.00 41.88 201 ASP A C 1
ATOM 1607 O O . ASP A 1 201 ? -59.505 -37.953 41.589 1.00 41.88 201 ASP A O 1
ATOM 1611 N N . GLU A 1 202 ? -61.260 -36.546 41.905 1.00 41.66 202 GLU A N 1
ATOM 1612 C CA . GLU A 1 202 ? -61.599 -36.754 43.330 1.00 41.66 202 GLU A CA 1
ATOM 1613 C C . GLU A 1 202 ? -60.547 -36.258 44.352 1.00 41.66 202 GLU A C 1
ATOM 1615 O O . GLU A 1 202 ? -59.389 -36.640 44.347 1.00 41.66 202 GLU A O 1
ATOM 1620 N N . VAL A 1 203 ? -60.832 -35.370 45.310 1.00 39.94 203 VAL A N 1
ATOM 1621 C CA . VAL A 1 203 ? -61.952 -35.377 46.256 1.00 39.94 203 VAL A CA 1
ATOM 1622 C C . VAL A 1 203 ? -62.254 -33.937 46.701 1.00 39.94 203 VAL A C 1
ATOM 1624 O O . VAL A 1 203 ? -61.464 -33.281 47.383 1.00 39.94 203 VAL A O 1
ATOM 1627 N N . LEU A 1 204 ? -63.456 -33.463 46.366 1.00 45.34 204 LEU A N 1
ATOM 1628 C CA . LEU A 1 204 ? -64.162 -32.438 47.131 1.00 45.34 204 LEU A CA 1
ATOM 1629 C C . LEU A 1 204 ? -64.440 -32.990 48.537 1.00 45.34 204 LEU A C 1
ATOM 1631 O O . LEU A 1 204 ? -65.104 -34.018 48.646 1.00 45.34 204 LEU A O 1
ATOM 1635 N N . LYS A 1 205 ? -64.018 -32.279 49.590 1.00 37.34 205 LYS A N 1
ATOM 1636 C CA . LYS A 1 205 ? -64.777 -32.087 50.847 1.00 37.34 205 LYS A CA 1
ATOM 1637 C C . LYS A 1 205 ? -64.004 -31.176 51.805 1.00 37.34 205 LYS A C 1
ATOM 1639 O O . LYS A 1 205 ? -63.054 -31.587 52.459 1.00 37.34 205 LYS A O 1
ATOM 1644 N N . ARG A 1 206 ? -64.463 -29.926 51.917 1.00 40.59 206 ARG A N 1
ATOM 1645 C CA . ARG A 1 206 ? -64.413 -29.193 53.194 1.00 40.59 206 ARG A CA 1
ATOM 1646 C C . ARG A 1 206 ? -65.549 -29.718 54.084 1.00 40.59 206 ARG A C 1
ATOM 1648 O O . ARG A 1 206 ? -66.555 -30.186 53.548 1.00 40.59 206 ARG A O 1
ATOM 1655 N N . PRO A 1 207 ? -65.449 -29.546 55.408 1.00 42.41 207 PRO A N 1
ATOM 1656 C CA . PRO A 1 207 ? -66.271 -28.479 55.977 1.00 42.41 207 PRO A CA 1
ATOM 1657 C C . PRO A 1 207 ? -65.545 -27.607 57.019 1.00 42.41 207 PRO A C 1
ATOM 1659 O O . PRO A 1 207 ? -64.552 -28.006 57.615 1.00 42.41 207 PRO A O 1
ATOM 1662 N N . ARG A 1 208 ? -66.088 -26.389 57.186 1.00 39.12 208 ARG A N 1
ATOM 1663 C CA . ARG A 1 208 ? -65.988 -25.520 58.381 1.00 39.12 208 ARG A CA 1
ATOM 1664 C C . ARG A 1 208 ? -66.468 -26.336 59.603 1.00 39.12 208 ARG A C 1
ATOM 1666 O O . ARG A 1 208 ? -67.386 -27.131 59.423 1.00 39.12 208 ARG A O 1
ATOM 1673 N N . ILE A 1 209 ? -65.943 -26.224 60.822 1.00 43.38 209 ILE A N 1
ATOM 1674 C CA . ILE A 1 209 ? -65.553 -25.075 61.663 1.00 43.38 209 ILE A CA 1
ATOM 1675 C C . ILE A 1 209 ? -64.266 -25.445 62.402 1.00 43.38 209 ILE A C 1
ATOM 1677 O O . ILE A 1 209 ? -64.175 -26.618 62.824 1.00 43.38 209 ILE A O 1
#

Sequence (209 aa):
MSAIIEKPNSTEKEQKEYDELNPNKYGGYSLHGACLAIAPISWRLSWASEAIVRGCDVNELDGIYQPLRPLHAAIENPGDVDYRTGKLHDRFESLEMVQFLLAHGADPRLQAGQAHIPKRHWLTPMDVALSNARYHRESGFSVYRFWEEARDLMIEAAKNLTVYQKASRRTRFSTEEMGTKKVYKVAKESKSAKQEGKTADEVLKRPRI

Foldseek 3Di:
DQDQQDQDDDDPVVVVVLVVQQLVVVVFPNLLSLLQDLDQLSSSSNSNSVCVVVPDDQQDQHDQAFRDGSLLSLQPDQWDQPPVVRDTRHSLSSLVVLVSSLVVPHQQQDFTDGNPDPPVPTDGSLVVLVVQLVVCVVVVHPSSVSSVSSNVSNVVSNVVVVVVVVVVVVVVVVVVVVVVVVVVVVVVVVVVVVVPDDDDDDDDDDDDD

Secondary structure (DSSP, 8-state):
-PPPPPPPP--HHHHHHHHHH-GGGSSSSHHHHHHH--S-HHHHHHHHHHHHHTT--TTPPP-TT----HHHHHHH-S--B-TTT--B--TTHHHHHHHHHHHTT--TT--B--TTS-GGG-B-HHHHHHHHHHHHHHTT-TTHHHHHHHHHHHHHHHHHHHHHHHHHHHHHHHHHHHHHHHHHHHHHHHHHTTSS-------------

pLDDT: mean 77.7, std 17.91, range [35.34, 97.38]

Radius of gyration: 29.4 Å; chains: 1; bounding box: 84×59×83 Å